Protein AF-A0AAE5WYG1-F1 (afdb_monomer)

Sequence (187 aa):
MASTLTFVLGAILGLLAPYFTHRHTINLKIMEQYLEARKLIAKEIAPLTNLKLPTDEAEQKLQELSNKVSTLYYEHYDLLPAEVLRALMLLDVALAGAVDGPLTVRGGNVVKMNPAEVKEFVDKLTMFENFAVVMALSLQSQNRIVRTTQIIRLHARYVLHAMNNFSSINSIFSLKRALAKKPHRSP

pLDDT: mean 79.04, std 15.46, range [33.06, 95.5]

Foldseek 3Di:
DPPDPVVVVVVVCVVCVVVVVVVVVVLVVLVVVLVVLLVVLCVLLVVLLVDDADPPCNLVVLVVSLVVLVCSLVVCVLNDDPQLSQLSVQLSVLSNLPDLAAWDADPNDIDHDDPVRRLVLLPLLDPDPVSSVVLVVQSVDPDSSSNSSSNNSSSSSSSVVSVVVCPDPVSSVVSVVVSVPDPPPDD

Organism: NCBI:txid1325095

Solvent-accessible surface area (backbone atoms only — not comparable to full-atom values): 10481 Å² total; per-residue (Å²): 143,85,78,53,68,63,55,52,50,50,51,53,50,59,65,44,42,62,56,52,50,54,52,48,53,54,50,51,51,54,48,52,52,41,52,51,52,49,50,53,50,49,66,67,36,56,60,38,51,70,56,80,79,56,87,92,55,37,67,63,54,27,48,55,50,20,54,52,42,48,48,56,43,65,79,38,53,88,70,50,56,71,64,35,50,50,28,43,52,52,29,27,53,45,34,66,64,82,57,94,60,52,70,43,78,56,97,89,38,84,40,73,52,52,76,68,55,46,49,56,52,41,57,74,70,38,97,43,70,72,57,36,51,54,48,55,54,36,57,68,41,89,49,63,67,56,19,43,45,45,40,34,19,51,30,29,41,44,29,55,50,42,48,56,72,55,65,46,73,69,42,47,58,50,46,52,57,51,56,76,63,55,73,87,77,73,133

Secondary structure (DSSP, 8-state):
--SSHHHHHHHHHHHHHHHHHHHHHHHHHHHHHHHHHHHHHHHHHGGGGG----SSSHHHHHHHHHHHHHHHHHHTTTTS-HHHHHHHHHHHHHHTT--SS-EEEETTEEEEPPHHHHHHHHHHH-SSHHHHHHHHHHHT-S-HHHHHHHHHHHHHHHHHHHHHHT-SHHHHHHHHHHHTTS-----

Radius of gyration: 22.26 Å; Cα contacts (8 Å, |Δi|>4): 150; chains: 1; bounding box: 66×33×60 Å

Mean predicted aligned error: 10.6 Å

Nearest PDB structures (foldseek):
  2zhy-assembly1_A  TM=2.341E-01  e=5.763E+00  Burkholderia thailandensis
  6xbo-assembly1_A  TM=1.579E-01  e=4.077E+00  Mus musculus

Structure (mmCIF, N/CA/C/O backbone):
data_AF-A0AAE5WYG1-F1
#
_entry.id   AF-A0AAE5WYG1-F1
#
loop_
_atom_site.group_PDB
_atom_site.id
_atom_site.type_symbol
_atom_site.label_atom_id
_atom_site.label_alt_id
_atom_site.label_comp_id
_atom_site.label_asym_id
_atom_site.label_entity_id
_atom_site.label_seq_id
_at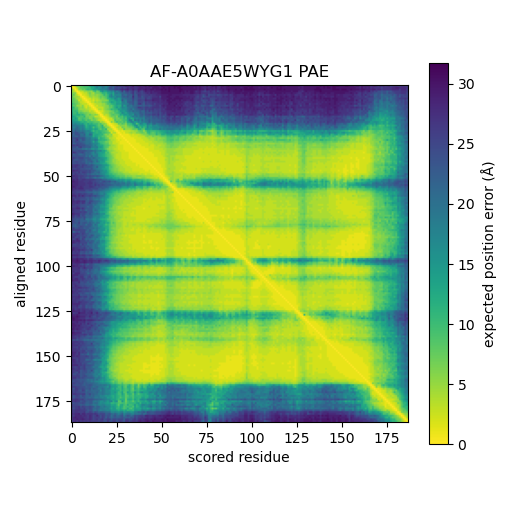om_site.pdbx_PDB_ins_code
_atom_site.Cartn_x
_atom_site.Cartn_y
_atom_site.Cartn_z
_atom_site.occupancy
_atom_site.B_iso_or_equiv
_atom_site.auth_seq_id
_atom_site.auth_comp_id
_atom_site.auth_asym_id
_atom_site.auth_atom_id
_atom_site.pdbx_PDB_model_num
ATOM 1 N N . MET A 1 1 ? 50.952 -16.529 -35.792 1.00 47.69 1 MET A N 1
ATOM 2 C CA . MET A 1 1 ? 49.832 -16.495 -36.759 1.00 47.69 1 MET A CA 1
ATOM 3 C C . MET A 1 1 ? 48.532 -16.217 -36.011 1.00 47.69 1 MET A C 1
ATOM 5 O O . MET A 1 1 ? 47.866 -17.144 -35.582 1.00 47.69 1 MET A O 1
ATOM 9 N N . ALA A 1 2 ? 48.207 -14.943 -35.795 1.00 53.44 2 ALA A N 1
ATOM 10 C CA . ALA A 1 2 ? 46.934 -14.499 -35.224 1.00 53.44 2 ALA A CA 1
ATOM 11 C C . ALA A 1 2 ? 46.432 -13.353 -36.108 1.00 53.44 2 ALA A C 1
ATOM 13 O O . ALA A 1 2 ? 46.772 -12.204 -35.854 1.00 53.44 2 ALA A O 1
ATOM 14 N N . SER A 1 3 ? 45.774 -13.655 -37.231 1.00 57.09 3 SER A N 1
ATOM 15 C CA . SER A 1 3 ? 45.551 -12.615 -38.254 1.00 57.09 3 SER A CA 1
ATOM 16 C C . SER A 1 3 ? 44.193 -12.611 -38.949 1.00 57.09 3 SER A C 1
ATOM 18 O O . SER A 1 3 ? 43.890 -11.640 -39.626 1.00 57.09 3 SER A O 1
ATOM 20 N N . THR A 1 4 ? 43.326 -13.601 -38.751 1.00 54.28 4 THR A N 1
ATOM 21 C CA . THR A 1 4 ? 41.982 -13.588 -39.365 1.00 54.28 4 THR A CA 1
ATOM 22 C C . THR A 1 4 ? 40.877 -13.806 -38.340 1.00 54.28 4 THR A C 1
ATOM 24 O O . THR A 1 4 ? 39.903 -13.060 -38.325 1.00 54.28 4 THR A O 1
ATOM 27 N N . LEU A 1 5 ? 41.062 -14.737 -37.401 1.00 47.59 5 LEU A N 1
ATOM 28 C CA . LEU A 1 5 ? 40.076 -15.024 -36.354 1.00 47.59 5 LEU A CA 1
ATOM 29 C C . LEU A 1 5 ? 39.844 -13.833 -35.404 1.00 47.59 5 LEU A C 1
ATOM 31 O O . LEU A 1 5 ? 38.708 -13.537 -35.049 1.00 47.59 5 LEU A O 1
ATOM 35 N N . THR A 1 6 ? 40.908 -13.115 -35.030 1.00 56.38 6 THR A N 1
ATOM 36 C CA . THR A 1 6 ? 40.853 -11.908 -34.185 1.00 56.38 6 THR A CA 1
ATOM 37 C C . THR A 1 6 ? 40.212 -10.720 -34.899 1.00 56.38 6 THR A C 1
ATOM 39 O O . THR A 1 6 ? 39.478 -9.961 -34.272 1.00 5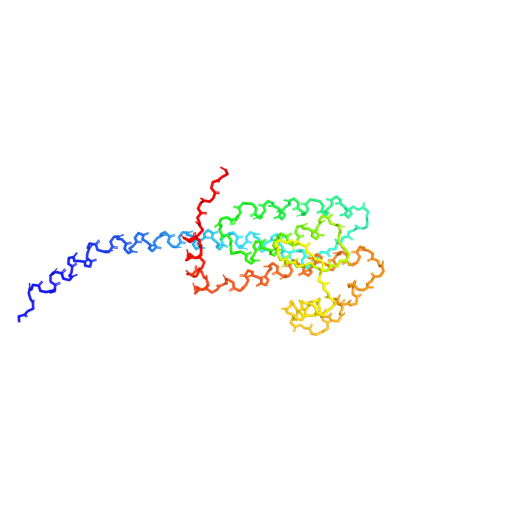6.38 6 THR A O 1
ATOM 42 N N . PHE A 1 7 ? 40.425 -10.586 -36.211 1.00 50.94 7 PHE A N 1
ATOM 43 C CA . PHE A 1 7 ? 39.785 -9.553 -37.031 1.00 50.94 7 PHE A CA 1
ATOM 44 C C . PHE A 1 7 ? 38.284 -9.809 -37.202 1.00 50.94 7 PHE A C 1
ATOM 46 O O . PHE A 1 7 ? 37.484 -8.887 -37.072 1.00 50.94 7 PHE A O 1
ATOM 53 N N . VAL A 1 8 ? 37.890 -11.068 -37.419 1.00 58.69 8 VAL A N 1
ATOM 54 C CA . VAL A 1 8 ? 36.478 -11.467 -37.509 1.00 58.69 8 VAL A CA 1
ATOM 55 C C . VAL A 1 8 ? 35.775 -11.308 -36.157 1.00 58.69 8 VAL A C 1
ATOM 57 O O . VAL A 1 8 ? 34.682 -10.748 -36.111 1.00 58.69 8 VAL A O 1
ATOM 60 N N . LEU A 1 9 ? 36.410 -11.698 -35.042 1.00 53.81 9 LEU A N 1
ATOM 61 C CA . LEU A 1 9 ? 35.864 -11.442 -33.703 1.00 53.81 9 LEU A CA 1
ATOM 62 C C . LEU A 1 9 ? 35.731 -9.940 -33.415 1.00 53.81 9 LEU A C 1
ATOM 64 O O . LEU A 1 9 ? 34.710 -9.518 -32.881 1.00 53.81 9 LEU A O 1
ATOM 68 N N . GLY A 1 10 ? 36.734 -9.137 -33.782 1.00 54.06 10 GLY A N 1
ATOM 69 C CA . GLY A 1 10 ? 36.719 -7.683 -33.609 1.00 54.06 10 GLY A CA 1
ATOM 70 C C . GLY A 1 10 ? 35.630 -6.995 -34.436 1.00 54.06 10 GLY A C 1
ATOM 71 O O . GLY A 1 10 ? 34.965 -6.095 -33.934 1.00 54.06 10 GLY A O 1
ATOM 72 N N . ALA A 1 11 ? 35.382 -7.456 -35.664 1.00 59.00 11 ALA A N 1
ATOM 73 C CA . ALA A 1 11 ? 34.314 -6.943 -36.521 1.00 59.00 11 ALA A CA 1
ATOM 74 C C . ALA A 1 11 ? 32.915 -7.342 -36.019 1.00 59.00 11 ALA A C 1
ATOM 76 O O . ALA A 1 11 ? 32.007 -6.514 -36.012 1.00 59.00 11 ALA A O 1
ATOM 77 N N . ILE A 1 12 ? 32.743 -8.577 -35.533 1.00 58.78 12 ILE A N 1
ATOM 78 C CA . ILE A 1 12 ? 31.487 -9.031 -34.914 1.00 58.78 12 ILE A CA 1
ATOM 79 C C . ILE A 1 12 ? 31.230 -8.274 -33.601 1.00 58.78 12 ILE A C 1
ATOM 81 O O . ILE A 1 12 ? 30.114 -7.816 -33.364 1.00 58.78 12 ILE A O 1
ATOM 85 N N . LEU A 1 13 ? 32.258 -8.070 -32.770 1.00 56.28 13 LEU A N 1
ATOM 86 C CA . LEU A 1 13 ? 32.169 -7.245 -31.561 1.00 56.28 13 LEU A CA 1
ATOM 87 C C . LEU A 1 13 ? 31.878 -5.776 -31.894 1.00 56.28 13 LEU A C 1
ATOM 89 O O . LEU A 1 13 ? 31.062 -5.163 -31.215 1.00 56.28 13 LEU A O 1
ATOM 93 N N . GLY A 1 14 ? 32.474 -5.228 -32.955 1.00 53.75 14 GLY A N 1
ATOM 94 C CA . GLY A 1 14 ? 32.220 -3.869 -33.441 1.00 53.75 14 GLY A CA 1
ATOM 95 C C . GLY A 1 14 ? 30.809 -3.670 -34.003 1.00 53.75 14 GLY A C 1
ATOM 96 O O . GLY A 1 14 ? 30.218 -2.616 -33.792 1.00 53.75 14 GLY A O 1
ATOM 97 N N . LEU A 1 15 ? 30.232 -4.692 -34.645 1.00 58.03 15 LEU A N 1
ATOM 98 C CA . LEU A 1 15 ? 28.839 -4.700 -35.115 1.00 58.03 15 LEU A CA 1
ATOM 99 C C . LEU A 1 15 ? 27.831 -4.861 -33.969 1.00 58.03 15 LEU A C 1
ATOM 101 O O . LEU A 1 15 ? 26.748 -4.278 -34.001 1.00 58.03 15 LEU A O 1
ATOM 105 N N . LEU A 1 16 ? 28.183 -5.628 -32.936 1.00 54.00 16 LEU A N 1
ATOM 106 C CA . LEU A 1 16 ? 27.350 -5.806 -31.747 1.00 54.00 16 LEU A CA 1
ATOM 107 C C . LEU A 1 16 ? 27.482 -4.641 -30.754 1.00 54.00 16 LEU A C 1
ATOM 109 O O . LEU A 1 16 ? 26.538 -4.387 -30.008 1.00 54.00 16 LEU A O 1
ATOM 113 N N . ALA A 1 17 ? 28.597 -3.907 -30.752 1.00 54.25 17 ALA A N 1
ATOM 114 C CA . ALA A 1 17 ? 28.848 -2.768 -29.870 1.00 54.25 17 ALA A CA 1
ATOM 115 C C . ALA A 1 17 ? 27.725 -1.712 -29.882 1.00 54.25 17 ALA A C 1
ATOM 117 O O . ALA A 1 17 ? 27.233 -1.411 -28.795 1.00 54.25 17 ALA A O 1
ATOM 118 N N . PRO A 1 18 ? 27.240 -1.201 -31.036 1.00 59.19 18 PRO A N 1
ATOM 119 C CA . PRO A 1 18 ? 26.117 -0.264 -31.066 1.00 59.19 18 PRO A CA 1
ATOM 120 C C . PRO A 1 18 ? 24.819 -0.884 -30.536 1.00 59.19 18 PRO A C 1
ATOM 122 O O . PRO A 1 18 ? 24.023 -0.202 -29.902 1.00 59.19 18 PRO A O 1
ATOM 125 N N . TYR A 1 19 ? 24.599 -2.187 -30.719 1.00 55.16 19 TYR A N 1
ATOM 126 C CA . TYR A 1 19 ? 23.420 -2.864 -30.178 1.00 55.16 19 TYR A CA 1
ATOM 127 C C . TYR A 1 19 ? 23.494 -3.036 -28.652 1.00 55.16 19 TYR A C 1
ATOM 129 O O . TYR A 1 19 ? 22.499 -2.848 -27.946 1.00 55.16 19 TYR A O 1
ATOM 137 N N . PHE A 1 20 ? 24.680 -3.356 -28.128 1.00 57.03 20 PHE A N 1
ATOM 138 C CA . PHE A 1 20 ? 24.942 -3.452 -26.694 1.00 57.03 20 PHE A CA 1
ATOM 139 C C . PHE A 1 20 ? 24.869 -2.087 -26.007 1.00 57.03 20 PHE A C 1
ATOM 141 O O . PHE A 1 20 ? 24.217 -1.985 -24.967 1.00 57.03 20 PHE A O 1
ATOM 148 N N . THR A 1 21 ? 25.456 -1.037 -26.590 1.00 59.12 21 THR A N 1
ATOM 149 C CA . THR A 1 21 ? 25.371 0.327 -26.048 1.00 59.12 21 THR A CA 1
ATOM 150 C C . THR A 1 21 ? 23.939 0.843 -26.095 1.00 59.12 21 THR A C 1
ATOM 152 O O . THR A 1 21 ? 23.433 1.296 -25.072 1.00 59.12 21 THR A O 1
ATOM 155 N N . HIS A 1 22 ? 23.220 0.662 -27.206 1.00 59.66 22 HIS A N 1
ATOM 156 C CA . HIS A 1 22 ? 21.839 1.130 -27.337 1.00 59.66 22 HIS A CA 1
ATOM 157 C C . HIS A 1 22 ? 20.873 0.403 -26.385 1.00 59.66 22 HIS A C 1
ATOM 159 O O . HIS A 1 22 ? 20.002 1.038 -25.783 1.00 59.66 22 HIS A O 1
ATOM 165 N N . ARG A 1 23 ? 21.053 -0.912 -26.171 1.00 56.62 23 ARG A N 1
ATOM 166 C CA . ARG A 1 23 ? 20.319 -1.668 -25.140 1.00 56.62 23 ARG A CA 1
ATOM 167 C C . ARG A 1 23 ? 20.675 -1.210 -23.727 1.00 56.62 23 ARG A C 1
ATOM 169 O O . ARG A 1 23 ? 19.777 -1.149 -22.890 1.00 56.62 23 ARG A O 1
ATOM 176 N N . HIS A 1 24 ? 21.939 -0.893 -23.445 1.00 59.81 24 HIS A N 1
ATOM 177 C CA . HIS A 1 24 ? 22.349 -0.369 -22.141 1.00 59.81 24 HIS A CA 1
ATOM 178 C C . HIS A 1 24 ? 21.727 0.998 -21.849 1.00 59.81 24 HIS A C 1
ATOM 180 O O . HIS A 1 24 ? 21.188 1.186 -20.761 1.00 59.81 24 HIS A O 1
ATOM 186 N N . THR A 1 25 ? 21.713 1.912 -22.819 1.00 66.12 25 THR A N 1
ATOM 187 C CA . THR A 1 25 ? 21.107 3.242 -22.666 1.00 66.12 25 THR A CA 1
ATOM 188 C C . THR A 1 25 ? 19.598 3.164 -22.430 1.00 66.12 25 THR A C 1
ATOM 190 O O . THR A 1 25 ? 19.079 3.868 -21.570 1.00 66.12 25 THR A O 1
ATOM 193 N N . ILE A 1 26 ? 18.882 2.280 -23.138 1.00 67.94 26 ILE A N 1
ATOM 194 C CA . ILE A 1 26 ? 17.442 2.061 -22.903 1.00 67.94 26 ILE A CA 1
ATOM 195 C C . ILE A 1 26 ? 17.200 1.501 -21.495 1.00 67.94 26 ILE A C 1
ATOM 197 O O . ILE A 1 26 ? 16.280 1.941 -20.810 1.00 67.94 26 ILE A O 1
ATOM 201 N N . ASN A 1 27 ? 18.038 0.565 -21.036 1.00 64.19 27 ASN A N 1
ATOM 202 C CA . ASN A 1 27 ? 17.911 0.009 -19.687 1.00 64.19 27 ASN A CA 1
ATOM 203 C C . ASN A 1 27 ? 18.113 1.083 -18.616 1.00 64.19 27 ASN A C 1
ATOM 205 O O . ASN A 1 27 ? 17.324 1.140 -17.682 1.00 64.19 27 ASN A O 1
ATOM 209 N N . LEU A 1 28 ? 19.130 1.936 -18.767 1.00 70.44 28 LEU A N 1
ATOM 210 C CA . LEU A 1 28 ? 19.390 3.034 -17.835 1.00 70.44 28 LEU A CA 1
ATOM 211 C C . LEU A 1 28 ? 18.208 4.007 -17.774 1.00 70.44 28 LEU A C 1
ATOM 213 O O . LEU A 1 28 ? 17.767 4.338 -16.682 1.00 70.44 28 LEU A O 1
ATOM 217 N N . LYS A 1 29 ? 17.605 4.359 -18.916 1.00 76.56 29 LYS A N 1
ATOM 218 C CA . LYS A 1 29 ? 16.419 5.232 -18.943 1.00 76.56 29 LYS A CA 1
ATOM 219 C C . LYS A 1 29 ? 15.203 4.625 -18.239 1.00 76.56 29 LYS A C 1
ATOM 221 O O . LYS A 1 29 ? 14.537 5.315 -17.477 1.00 76.56 29 LYS A O 1
ATOM 226 N N . ILE A 1 30 ? 14.917 3.337 -18.454 1.00 74.69 30 ILE A N 1
ATOM 227 C CA . ILE A 1 30 ? 13.814 2.644 -17.755 1.00 74.69 30 ILE A CA 1
ATOM 228 C C . ILE A 1 30 ? 14.092 2.587 -16.246 1.00 74.69 30 ILE A C 1
ATOM 230 O O . ILE A 1 30 ? 13.181 2.748 -15.436 1.00 74.69 30 ILE A O 1
ATOM 234 N N . MET A 1 31 ? 15.354 2.380 -15.859 1.00 73.69 31 MET A N 1
ATOM 235 C CA . MET A 1 31 ? 15.775 2.399 -14.459 1.00 73.69 31 MET A CA 1
ATOM 236 C C . MET A 1 31 ? 15.589 3.769 -13.817 1.00 73.69 31 MET A C 1
ATOM 238 O O . MET A 1 31 ? 15.032 3.848 -12.728 1.00 73.69 31 MET A O 1
ATOM 242 N N . GLU A 1 32 ? 16.02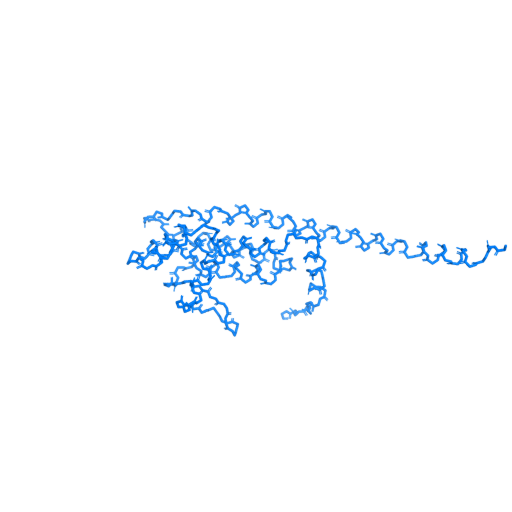5 4.832 -14.489 1.00 80.44 32 GLU A N 1
ATOM 243 C CA . GLU A 1 32 ? 15.843 6.213 -14.043 1.00 80.44 32 GLU A CA 1
ATOM 244 C C . GLU A 1 32 ? 14.357 6.537 -13.873 1.00 80.44 32 GLU A C 1
ATOM 246 O O . GLU A 1 32 ? 13.951 6.980 -12.803 1.00 80.44 32 GLU A O 1
ATOM 251 N N . GLN A 1 33 ? 13.524 6.214 -14.868 1.00 83.25 33 GLN A N 1
ATOM 252 C CA . GLN A 1 33 ? 12.073 6.417 -14.799 1.00 83.25 33 GLN A CA 1
ATOM 253 C C . GLN A 1 33 ? 11.431 5.663 -13.629 1.00 83.25 33 GLN A C 1
ATOM 255 O O . GLN A 1 33 ? 10.595 6.217 -12.918 1.00 83.25 33 GLN A O 1
ATOM 260 N N . TYR A 1 34 ? 11.840 4.414 -13.391 1.00 82.25 34 TYR A N 1
ATOM 261 C CA . TYR A 1 34 ? 11.355 3.640 -12.252 1.00 82.25 34 TYR A CA 1
ATOM 262 C C . TYR A 1 34 ? 11.799 4.235 -10.908 1.00 82.25 34 TYR A C 1
ATOM 264 O O . TYR A 1 34 ? 11.007 4.286 -9.968 1.00 82.25 34 TYR A O 1
ATOM 272 N N . LEU A 1 35 ? 13.050 4.690 -10.792 1.00 84.12 35 LEU A N 1
ATOM 273 C CA . LEU A 1 35 ? 13.556 5.305 -9.564 1.00 84.12 35 LEU A CA 1
ATOM 274 C C . LEU A 1 35 ? 12.868 6.643 -9.270 1.00 84.12 35 LEU A C 1
ATOM 276 O O . LEU A 1 35 ? 12.544 6.904 -8.111 1.00 84.12 35 LEU A O 1
ATOM 280 N N . GLU A 1 36 ? 12.585 7.445 -10.296 1.00 88.12 36 GLU A N 1
ATOM 281 C CA . GLU A 1 36 ? 11.800 8.676 -10.158 1.00 88.12 36 GLU A CA 1
ATOM 282 C C . GLU A 1 36 ? 10.357 8.377 -9.735 1.00 88.12 36 GLU A C 1
ATOM 284 O O . GLU A 1 36 ? 9.885 8.936 -8.742 1.00 88.12 36 GLU A O 1
ATOM 289 N N . ALA A 1 37 ? 9.686 7.417 -10.383 1.00 87.62 37 ALA A N 1
ATOM 290 C CA . ALA A 1 37 ? 8.352 6.971 -9.972 1.00 87.62 37 ALA A CA 1
ATOM 291 C C . ALA A 1 37 ? 8.348 6.472 -8.516 1.00 87.62 37 ALA A C 1
ATOM 293 O O . ALA A 1 37 ? 7.504 6.863 -7.710 1.00 87.62 37 ALA A O 1
ATOM 294 N N . ARG A 1 38 ? 9.345 5.668 -8.124 1.00 88.75 38 ARG A N 1
ATOM 295 C CA . ARG A 1 38 ? 9.507 5.191 -6.742 1.00 88.75 38 ARG A CA 1
ATOM 296 C C . ARG A 1 38 ? 9.677 6.346 -5.759 1.00 88.75 38 ARG A C 1
ATOM 298 O O . ARG A 1 38 ? 9.099 6.303 -4.676 1.00 88.75 38 ARG A O 1
ATOM 305 N N . LYS A 1 39 ? 10.475 7.358 -6.101 1.00 90.75 39 LYS A N 1
ATOM 306 C CA . LYS A 1 39 ? 10.705 8.537 -5.258 1.00 90.75 39 LYS A CA 1
ATOM 307 C C . LYS A 1 39 ? 9.418 9.334 -5.062 1.00 90.75 39 LYS A C 1
ATOM 309 O O . LYS A 1 39 ? 9.124 9.718 -3.930 1.00 90.75 39 LYS A O 1
ATOM 314 N N . LEU A 1 40 ? 8.645 9.538 -6.128 1.00 92.00 40 LEU A N 1
ATOM 315 C CA . LEU A 1 40 ? 7.341 10.200 -6.070 1.00 92.00 40 LEU A CA 1
ATOM 316 C C . LEU A 1 40 ? 6.366 9.417 -5.189 1.00 92.00 40 LEU A C 1
ATOM 318 O O . LEU A 1 40 ? 5.842 9.962 -4.222 1.00 92.00 40 LEU A O 1
ATOM 322 N N . ILE A 1 41 ? 6.208 8.116 -5.429 1.00 92.56 41 ILE A N 1
ATOM 323 C CA . ILE A 1 41 ? 5.324 7.268 -4.620 1.00 92.56 41 ILE A CA 1
ATOM 324 C C . ILE A 1 41 ? 5.770 7.266 -3.156 1.00 92.56 41 ILE A C 1
ATOM 326 O O . ILE A 1 41 ? 4.954 7.456 -2.263 1.00 92.56 41 ILE A O 1
ATOM 330 N N . ALA A 1 42 ? 7.064 7.113 -2.870 1.00 92.50 42 ALA A N 1
ATOM 331 C CA . ALA A 1 42 ? 7.563 7.152 -1.498 1.00 92.50 42 ALA A CA 1
ATOM 332 C C . ALA A 1 42 ? 7.270 8.497 -0.816 1.00 92.50 42 ALA A C 1
ATOM 334 O O . ALA A 1 42 ? 6.847 8.505 0.340 1.00 92.50 42 ALA A O 1
ATOM 335 N N . LYS A 1 43 ? 7.443 9.619 -1.528 1.00 93.94 43 LYS A N 1
ATOM 336 C CA . LYS A 1 43 ? 7.135 10.964 -1.026 1.00 93.94 43 LYS A CA 1
ATOM 337 C C . LYS A 1 43 ? 5.661 11.102 -0.645 1.00 93.94 43 LYS A C 1
ATOM 339 O O . LYS A 1 43 ? 5.366 11.665 0.406 1.00 93.94 43 LYS A O 1
ATOM 344 N N . GLU A 1 44 ? 4.758 10.575 -1.465 1.00 93.75 44 GLU A N 1
ATOM 345 C CA . GLU A 1 44 ? 3.318 10.718 -1.240 1.00 93.75 44 GLU A CA 1
ATOM 346 C C . GLU A 1 44 ? 2.742 9.696 -0.250 1.00 93.75 44 GLU A C 1
ATOM 348 O O . GLU A 1 44 ? 1.822 10.011 0.504 1.00 93.75 44 GLU A O 1
ATOM 353 N N . ILE A 1 45 ? 3.302 8.486 -0.193 1.00 94.69 45 ILE A N 1
ATOM 354 C CA . ILE A 1 45 ? 2.796 7.399 0.655 1.00 94.69 45 ILE A CA 1
ATOM 355 C C . ILE A 1 45 ? 3.421 7.403 2.055 1.00 94.69 45 ILE A C 1
ATOM 357 O O . ILE A 1 45 ? 2.744 7.058 3.025 1.00 94.69 45 ILE A O 1
ATOM 361 N N . ALA A 1 46 ? 4.685 7.813 2.219 1.00 92.50 46 ALA A N 1
ATOM 362 C CA . ALA A 1 46 ? 5.340 7.812 3.531 1.00 92.50 46 ALA A CA 1
ATOM 363 C C . ALA A 1 46 ? 4.573 8.591 4.620 1.00 92.50 46 ALA A C 1
ATOM 365 O O . ALA A 1 46 ? 4.440 8.054 5.726 1.00 92.50 46 ALA A O 1
ATOM 366 N N . PRO A 1 47 ? 3.987 9.776 4.352 1.00 92.56 47 PRO A N 1
ATOM 367 C CA . PRO A 1 47 ? 3.172 10.487 5.337 1.00 92.56 47 PRO A CA 1
ATOM 368 C C . PRO A 1 47 ? 1.960 9.682 5.831 1.00 92.56 47 PRO A C 1
ATOM 370 O O . PRO A 1 47 ? 1.575 9.796 6.997 1.00 92.56 47 PRO A O 1
ATOM 373 N N . LEU A 1 48 ? 1.390 8.815 4.985 1.00 91.94 48 LEU A N 1
ATOM 374 C CA . LEU A 1 48 ? 0.221 8.000 5.328 1.00 91.94 48 LEU A CA 1
ATOM 375 C C . LEU A 1 48 ? 0.524 6.941 6.394 1.00 91.94 48 LEU A C 1
ATOM 377 O O . LEU A 1 48 ? -0.371 6.549 7.141 1.00 91.94 48 LEU A O 1
ATOM 381 N N . THR A 1 49 ? 1.787 6.535 6.550 1.00 89.81 49 THR A N 1
ATOM 382 C CA . THR A 1 49 ? 2.209 5.599 7.613 1.00 89.81 49 THR A CA 1
ATOM 383 C C . THR A 1 49 ? 2.022 6.161 9.026 1.00 89.81 49 THR A C 1
ATOM 385 O O . THR A 1 49 ? 1.891 5.395 9.985 1.00 89.81 49 THR A O 1
ATOM 388 N N . ASN A 1 50 ? 1.940 7.491 9.139 1.00 86.88 50 ASN A N 1
ATOM 389 C CA . ASN A 1 50 ? 1.715 8.237 10.374 1.00 86.88 50 ASN A CA 1
ATOM 390 C C . ASN A 1 50 ? 0.450 9.109 10.303 1.00 86.88 50 ASN A C 1
ATOM 392 O O . ASN A 1 50 ? 0.311 10.059 11.075 1.00 86.88 50 ASN A O 1
ATOM 396 N N . LEU A 1 51 ? -0.484 8.784 9.396 1.00 86.62 51 LEU A N 1
ATOM 397 C CA . LEU A 1 51 ? -1.701 9.563 9.155 1.00 86.62 51 LEU A CA 1
ATOM 398 C C . LEU A 1 51 ? -2.456 9.841 10.456 1.00 86.62 51 LEU A C 1
ATOM 400 O O . LEU A 1 51 ? -2.686 8.926 11.245 1.00 86.62 51 LEU A O 1
ATOM 404 N N . LYS A 1 52 ? -2.875 11.088 10.663 1.00 84.56 52 LYS A N 1
ATOM 405 C CA . LYS A 1 52 ? -3.831 11.479 11.704 1.00 84.56 52 LYS A CA 1
ATOM 406 C C . LYS A 1 52 ? -5.082 12.011 11.007 1.00 84.56 52 LYS A C 1
ATOM 408 O O . LYS A 1 52 ? -4.992 12.987 10.253 1.00 84.56 52 LYS A O 1
ATOM 413 N N . LEU A 1 53 ? -6.210 11.335 11.212 1.00 79.25 53 LEU A N 1
ATOM 414 C CA . LEU A 1 53 ? -7.504 11.764 10.691 1.00 79.25 53 LEU A CA 1
ATOM 415 C C . LEU A 1 53 ? -8.184 12.667 11.731 1.00 79.25 53 LEU A C 1
ATOM 417 O O . LEU A 1 53 ? -8.459 12.185 12.832 1.00 79.25 53 LEU A O 1
ATOM 421 N N . PRO A 1 54 ? -8.407 13.958 11.427 1.00 71.62 54 PRO A N 1
ATOM 422 C CA . PRO A 1 54 ? -9.270 14.802 12.246 1.00 71.62 54 PRO A CA 1
ATOM 423 C C . PRO A 1 54 ? -10.720 14.323 12.109 1.00 71.62 54 PRO A C 1
ATOM 425 O O . PRO A 1 54 ? -11.115 13.893 11.030 1.00 71.62 54 PRO A O 1
ATOM 428 N N . THR A 1 55 ? -11.500 14.377 13.187 1.00 67.38 55 THR A N 1
ATOM 429 C CA . THR A 1 55 ? -12.891 13.887 13.228 1.00 67.38 55 THR A CA 1
ATOM 430 C C . THR A 1 55 ? -13.820 14.629 12.271 1.00 67.38 55 THR A C 1
ATOM 432 O O . THR A 1 55 ? -14.673 13.994 11.661 1.00 67.38 55 THR A O 1
ATOM 435 N N . ASP A 1 56 ? -13.622 15.936 12.105 1.00 68.88 56 ASP A N 1
ATOM 436 C CA . ASP A 1 56 ? -14.629 16.815 11.496 1.00 68.88 56 ASP A CA 1
ATOM 437 C C . ASP A 1 56 ? -14.516 16.892 9.959 1.00 68.88 56 ASP A C 1
ATOM 439 O O . ASP A 1 56 ? -15.476 17.235 9.280 1.00 68.88 56 ASP A O 1
ATOM 443 N N . GLU A 1 57 ? -13.365 16.497 9.399 1.00 75.62 57 GLU A N 1
ATOM 444 C CA . GLU A 1 57 ? -13.061 16.545 7.953 1.00 75.62 57 GLU A CA 1
ATOM 445 C C . GLU A 1 57 ? -12.468 15.220 7.433 1.00 75.62 57 GLU A C 1
ATOM 447 O O . GLU A 1 57 ? -11.804 15.167 6.392 1.00 75.62 57 GLU A O 1
ATOM 452 N N . ALA A 1 58 ? -12.659 14.125 8.176 1.00 77.88 58 ALA A N 1
ATOM 453 C CA . ALA A 1 58 ? -12.043 12.837 7.862 1.00 77.88 58 ALA A CA 1
ATOM 454 C C . ALA A 1 58 ? -12.390 12.359 6.446 1.00 77.88 58 ALA A C 1
ATOM 456 O O . ALA A 1 58 ? -11.507 11.918 5.718 1.00 77.88 58 ALA A O 1
ATOM 457 N N . GLU A 1 59 ? -13.660 12.449 6.054 1.00 80.94 59 GLU A N 1
ATOM 458 C CA . GLU A 1 59 ? -14.160 11.870 4.804 1.00 80.94 59 GLU A CA 1
ATOM 459 C C . GLU A 1 59 ? -13.647 12.612 3.568 1.00 80.94 59 GLU A C 1
ATOM 461 O O . GLU A 1 59 ? -13.136 11.977 2.646 1.00 80.94 59 GLU A O 1
ATOM 466 N N . GLN A 1 60 ? -13.686 13.948 3.573 1.00 85.75 60 GLN A N 1
ATOM 467 C CA . GLN A 1 60 ? -13.146 14.747 2.471 1.00 85.75 60 GLN A CA 1
ATOM 468 C C . GLN A 1 60 ? -11.645 14.491 2.296 1.00 85.75 60 GLN A C 1
ATOM 470 O O . GLN A 1 60 ? -11.179 14.203 1.193 1.00 85.75 60 GLN A O 1
ATOM 475 N N . LYS A 1 61 ? -10.891 14.505 3.400 1.00 86.81 61 LYS A N 1
ATOM 476 C CA . LYS A 1 61 ? -9.453 14.230 3.381 1.00 86.81 61 LYS A CA 1
ATOM 477 C C . LYS A 1 61 ? -9.145 12.823 2.869 1.00 86.81 61 LYS A C 1
ATOM 479 O O . LYS A 1 61 ? -8.174 12.626 2.143 1.00 86.81 61 LYS A O 1
ATOM 484 N N . LEU A 1 62 ? -9.948 11.832 3.247 1.00 87.94 62 LEU A N 1
ATOM 485 C CA . LEU A 1 62 ? -9.805 10.461 2.765 1.00 87.94 62 LEU A CA 1
ATOM 486 C C . LEU A 1 62 ? -10.053 10.354 1.259 1.00 87.94 62 LEU A C 1
ATOM 488 O O . LEU A 1 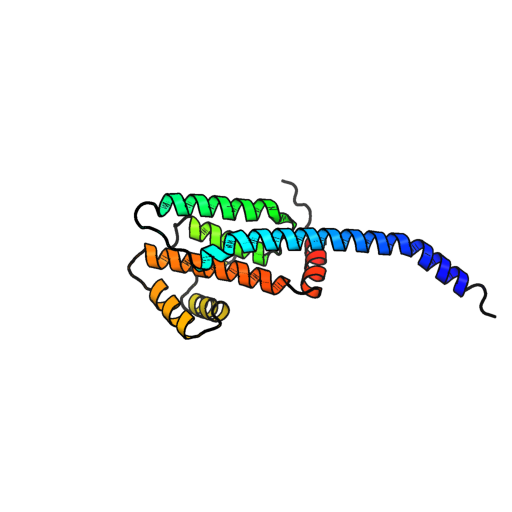62 ? -9.273 9.693 0.573 1.00 87.94 62 LEU A O 1
ATOM 492 N N . GLN A 1 63 ? -11.064 11.051 0.739 1.00 89.44 63 GLN A N 1
ATOM 493 C CA . GLN A 1 63 ? -11.347 11.083 -0.694 1.00 89.44 63 GLN A CA 1
ATOM 494 C C . GLN A 1 63 ? -10.211 11.739 -1.488 1.00 89.44 63 GLN A C 1
ATOM 496 O O . GLN A 1 63 ? -9.786 11.211 -2.514 1.00 89.44 63 GLN A O 1
ATOM 501 N N . GLU A 1 64 ? -9.676 12.861 -1.006 1.00 90.88 64 GLU A N 1
ATOM 502 C CA . GLU A 1 64 ? -8.529 13.531 -1.630 1.00 90.88 64 GLU A CA 1
ATOM 503 C C . GLU A 1 64 ? -7.297 12.618 -1.676 1.00 90.88 64 GLU A C 1
ATOM 505 O O . GLU A 1 64 ? -6.614 12.521 -2.699 1.00 90.88 64 GLU A O 1
ATOM 510 N N . LEU A 1 65 ? -7.030 11.903 -0.580 1.00 91.62 65 LEU A N 1
ATOM 511 C CA . LEU A 1 65 ? -5.935 10.941 -0.508 1.00 91.62 65 LEU A CA 1
ATOM 512 C C . LEU A 1 65 ? -6.164 9.736 -1.430 1.00 91.62 65 LEU A C 1
ATOM 514 O O . LEU A 1 65 ? -5.217 9.313 -2.088 1.00 91.62 65 LEU A O 1
ATOM 518 N N . SER A 1 66 ? -7.389 9.207 -1.508 1.00 92.25 66 SER A N 1
ATOM 519 C CA . SER A 1 66 ? -7.753 8.124 -2.436 1.00 92.25 66 SER A CA 1
ATOM 520 C C . SER A 1 66 ? -7.510 8.549 -3.883 1.00 92.25 66 SER A C 1
ATOM 522 O O . SER A 1 66 ? -6.737 7.903 -4.588 1.00 92.25 66 SER A O 1
ATOM 524 N N . ASN A 1 67 ? -8.029 9.711 -4.293 1.00 92.62 67 ASN A N 1
ATOM 525 C CA . ASN A 1 67 ? -7.804 10.255 -5.634 1.00 92.62 67 ASN A CA 1
ATOM 526 C C . ASN A 1 67 ? -6.308 10.357 -5.955 1.00 92.62 67 ASN A C 1
ATOM 528 O O . ASN A 1 67 ? -5.869 9.982 -7.039 1.00 92.62 67 ASN A O 1
ATOM 532 N N . LYS A 1 68 ? -5.502 10.810 -4.992 1.00 93.38 68 LYS A N 1
ATOM 533 C CA . LYS A 1 68 ? -4.052 10.923 -5.153 1.00 93.38 68 LYS A CA 1
ATOM 534 C C . LYS A 1 68 ? -3.360 9.569 -5.326 1.00 93.38 68 LYS A C 1
ATOM 536 O O . LYS A 1 68 ? -2.490 9.439 -6.184 1.00 93.38 68 LYS A O 1
ATOM 541 N N . VAL A 1 69 ? -3.733 8.562 -4.534 1.00 93.75 69 VAL A N 1
ATOM 542 C CA . VAL A 1 69 ? -3.192 7.196 -4.657 1.00 93.75 69 VAL A CA 1
ATOM 543 C C . VAL A 1 69 ? -3.611 6.558 -5.982 1.00 93.75 69 VAL A C 1
ATOM 545 O O . VAL A 1 69 ? -2.783 5.925 -6.638 1.00 93.75 69 VAL A O 1
ATOM 548 N N . SER A 1 70 ? -4.854 6.776 -6.407 1.00 92.88 70 SER A N 1
ATOM 549 C CA . SER A 1 70 ? -5.371 6.333 -7.701 1.00 92.88 70 SER A CA 1
ATOM 550 C C . SER A 1 70 ? -4.588 6.950 -8.867 1.00 92.88 70 SER A C 1
ATOM 552 O O . SER A 1 70 ? -4.129 6.229 -9.754 1.00 92.88 70 SER A O 1
ATOM 554 N N . THR A 1 71 ? -4.301 8.256 -8.822 1.00 93.88 71 THR A N 1
ATOM 555 C CA . THR A 1 71 ? -3.439 8.915 -9.818 1.00 93.88 71 THR A CA 1
ATOM 556 C C . THR A 1 71 ? -2.055 8.271 -9.886 1.00 93.88 71 THR A C 1
ATOM 558 O O . THR A 1 71 ? -1.616 7.911 -10.974 1.00 93.88 71 THR A O 1
ATOM 561 N N . LEU A 1 72 ? -1.395 8.035 -8.743 1.00 92.31 72 LEU A N 1
ATOM 562 C CA . LEU A 1 72 ? -0.082 7.370 -8.708 1.00 92.31 72 LEU A CA 1
ATOM 563 C C . LEU A 1 72 ? -0.117 5.961 -9.316 1.00 92.31 72 LEU A C 1
ATOM 565 O O . LEU A 1 72 ? 0.846 5.537 -9.956 1.00 92.31 72 LEU A O 1
ATOM 569 N N . TYR A 1 73 ? -1.213 5.226 -9.105 1.00 91.94 73 TYR A N 1
ATOM 570 C CA . TYR A 1 73 ? -1.409 3.904 -9.692 1.00 91.94 73 TYR A CA 1
ATOM 571 C C . TYR A 1 73 ? -1.468 3.977 -11.220 1.00 91.94 73 TYR A C 1
ATOM 573 O O . TYR A 1 73 ? -0.739 3.243 -11.886 1.00 91.94 73 TYR A O 1
ATOM 581 N N . TYR A 1 74 ? -2.315 4.849 -11.773 1.00 90.88 74 TYR A N 1
ATOM 582 C CA . TYR A 1 74 ? -2.523 4.932 -13.220 1.00 90.88 74 TYR A CA 1
ATOM 583 C C . TYR A 1 74 ? -1.345 5.583 -13.949 1.00 90.88 74 TYR A C 1
ATOM 585 O O . TYR A 1 74 ? -0.939 5.090 -14.998 1.00 90.88 74 TYR A O 1
ATOM 593 N N . GLU A 1 75 ? -0.744 6.629 -13.378 1.00 91.38 75 GLU A N 1
ATOM 594 C CA . GLU A 1 75 ? 0.394 7.343 -13.973 1.00 91.38 75 GLU A CA 1
ATOM 595 C C . GLU A 1 75 ? 1.628 6.443 -14.132 1.00 91.38 75 GLU A C 1
ATOM 597 O O . GLU A 1 75 ? 2.409 6.589 -15.073 1.00 91.38 75 GLU A O 1
ATOM 602 N N . HIS A 1 76 ? 1.806 5.479 -13.227 1.00 89.06 76 HIS A N 1
ATOM 603 C CA . HIS A 1 76 ? 2.970 4.595 -13.215 1.00 89.06 76 HIS A CA 1
ATOM 604 C C . HIS A 1 76 ? 2.615 3.118 -13.455 1.00 89.06 76 HIS A C 1
ATOM 606 O O . HIS A 1 76 ? 3.447 2.237 -13.221 1.00 89.06 76 HIS A O 1
ATOM 612 N N . TYR A 1 77 ? 1.410 2.831 -13.962 1.00 86.19 77 TYR A N 1
ATOM 613 C CA . TYR A 1 77 ? 0.890 1.471 -14.158 1.00 86.19 77 TYR A CA 1
ATOM 614 C C . TYR A 1 77 ? 1.827 0.571 -14.977 1.00 86.19 77 TYR A C 1
ATOM 616 O O . TYR A 1 77 ? 2.078 -0.591 -14.636 1.00 86.19 77 TYR A O 1
ATOM 624 N N . ASP A 1 78 ? 2.380 1.120 -16.055 1.00 81.62 78 ASP A N 1
ATOM 625 C CA . ASP A 1 78 ? 3.252 0.375 -16.962 1.00 81.62 78 ASP A CA 1
ATOM 626 C C . ASP A 1 78 ? 4.667 0.185 -16.417 1.00 81.62 78 ASP A C 1
ATOM 628 O O . ASP A 1 78 ? 5.377 -0.714 -16.862 1.00 81.62 78 ASP A O 1
ATOM 632 N N . LEU A 1 79 ? 5.077 0.989 -15.436 1.00 83.06 79 LEU A N 1
ATOM 633 C CA . LEU A 1 79 ? 6.438 0.993 -14.897 1.00 83.06 79 LEU A CA 1
ATOM 634 C C . LEU A 1 79 ? 6.562 0.201 -13.597 1.00 83.06 79 LEU A C 1
ATOM 636 O O . LEU A 1 79 ? 7.641 -0.299 -13.281 1.00 83.06 79 LEU A O 1
ATOM 640 N N . LEU A 1 80 ? 5.485 0.084 -12.824 1.00 85.31 80 LEU A N 1
ATOM 641 C CA . LEU A 1 80 ? 5.546 -0.507 -11.495 1.00 85.31 80 LEU A CA 1
ATOM 642 C C . LEU A 1 80 ? 5.473 -2.042 -11.503 1.00 85.31 80 LEU A C 1
ATOM 644 O O . LEU A 1 80 ? 4.731 -2.648 -12.285 1.00 85.31 80 LEU A O 1
ATOM 648 N N . PRO A 1 81 ? 6.188 -2.707 -10.573 1.00 86.12 81 PRO A N 1
ATOM 649 C CA . PRO A 1 81 ? 5.994 -4.125 -10.327 1.00 86.12 81 PRO A CA 1
ATOM 65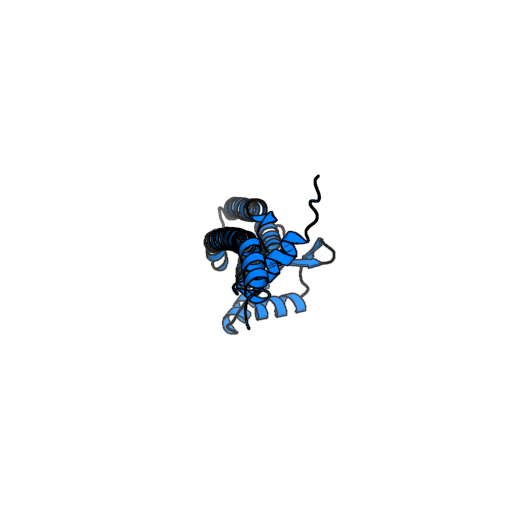0 C C . PRO A 1 81 ? 4.548 -4.413 -9.910 1.00 86.12 81 PRO A C 1
ATOM 652 O O . PRO A 1 81 ? 3.937 -3.656 -9.155 1.00 86.12 81 PRO A O 1
ATOM 655 N N . ALA A 1 82 ? 4.027 -5.567 -10.330 1.00 87.69 82 ALA A N 1
ATOM 656 C CA . ALA A 1 82 ? 2.654 -5.976 -10.036 1.00 87.69 82 ALA A CA 1
ATOM 657 C C . ALA A 1 82 ? 2.329 -6.002 -8.530 1.00 87.69 82 ALA A C 1
ATOM 659 O O . ALA A 1 82 ? 1.197 -5.725 -8.143 1.00 87.69 82 ALA A O 1
ATOM 660 N N . GLU A 1 83 ? 3.306 -6.313 -7.673 1.00 89.44 83 GLU A N 1
ATOM 661 C CA . GLU A 1 83 ? 3.120 -6.284 -6.218 1.00 89.44 83 GLU A CA 1
ATOM 662 C C . GLU A 1 83 ? 2.950 -4.855 -5.681 1.00 89.44 83 GLU A C 1
ATOM 664 O O . GLU A 1 83 ? 2.100 -4.628 -4.825 1.00 89.44 83 GLU A O 1
ATOM 669 N N . VAL A 1 84 ? 3.686 -3.877 -6.224 1.00 91.44 84 VAL A N 1
ATOM 670 C CA . VAL A 1 84 ? 3.536 -2.462 -5.846 1.00 91.44 84 VAL A CA 1
ATOM 671 C C . VAL A 1 84 ? 2.180 -1.936 -6.305 1.00 91.44 84 VAL A C 1
ATOM 673 O O . VAL A 1 84 ? 1.477 -1.307 -5.520 1.00 91.44 84 VAL A O 1
ATOM 676 N N . LEU A 1 85 ? 1.765 -2.268 -7.531 1.00 92.38 85 LEU A N 1
ATO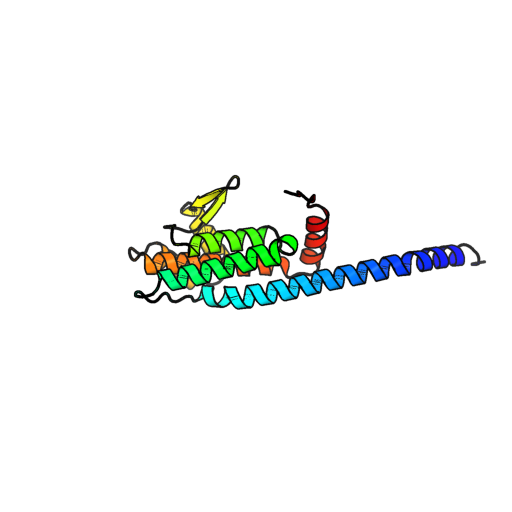M 677 C CA . LEU A 1 85 ? 0.430 -1.937 -8.039 1.00 92.38 85 LEU A CA 1
ATOM 678 C C . LEU A 1 85 ? -0.672 -2.534 -7.162 1.00 92.38 85 LEU A C 1
ATOM 680 O O . LEU A 1 85 ? -1.626 -1.849 -6.804 1.00 92.38 85 LEU A O 1
ATOM 684 N N . ARG A 1 86 ? -0.523 -3.800 -6.763 1.00 93.38 86 ARG A N 1
ATOM 685 C CA . ARG A 1 86 ? -1.463 -4.457 -5.853 1.00 93.38 86 ARG A CA 1
ATOM 686 C C . ARG A 1 86 ? -1.533 -3.743 -4.505 1.00 93.38 86 ARG A C 1
ATOM 688 O O . ARG A 1 86 ? -2.628 -3.538 -3.995 1.00 93.38 86 ARG A O 1
ATOM 695 N N . ALA A 1 87 ? -0.390 -3.369 -3.935 1.00 94.94 87 ALA A N 1
ATOM 696 C CA . ALA A 1 87 ? -0.346 -2.656 -2.665 1.00 94.94 87 ALA A CA 1
ATOM 697 C C . ALA A 1 87 ? -1.005 -1.267 -2.763 1.00 94.94 87 ALA A C 1
ATOM 699 O O . ALA A 1 87 ? -1.773 -0.905 -1.876 1.00 94.94 87 ALA A O 1
ATOM 700 N N . LEU A 1 88 ? -0.764 -0.522 -3.851 1.00 95.31 88 LEU A N 1
ATOM 701 C CA . LEU A 1 88 ? -1.401 0.778 -4.105 1.00 95.31 88 LEU A CA 1
ATOM 702 C C . LEU A 1 88 ? -2.922 0.648 -4.232 1.00 95.31 88 LEU A C 1
ATOM 704 O O . LEU A 1 88 ? -3.650 1.411 -3.611 1.00 95.31 88 LEU A O 1
ATOM 708 N N . MET A 1 89 ? -3.399 -0.364 -4.959 1.00 94.75 89 MET A N 1
ATOM 709 C CA . MET A 1 89 ? -4.829 -0.650 -5.090 1.00 94.75 89 MET A CA 1
ATOM 710 C C . MET A 1 89 ? -5.479 -0.970 -3.733 1.00 94.75 89 MET A C 1
ATOM 712 O O . MET A 1 89 ? -6.552 -0.463 -3.427 1.00 94.75 89 MET A O 1
ATOM 716 N N . LEU A 1 90 ? -4.840 -1.792 -2.893 1.00 95.00 90 LEU A N 1
ATOM 717 C CA . LEU A 1 90 ? -5.366 -2.098 -1.555 1.00 95.00 90 LEU A CA 1
ATOM 718 C C . LEU A 1 90 ? -5.407 -0.857 -0.653 1.00 95.00 90 LEU A C 1
ATOM 720 O O . LEU A 1 90 ? -6.342 -0.706 0.134 1.00 95.00 90 LEU A O 1
ATOM 724 N N . LEU A 1 91 ? -4.416 0.030 -0.775 1.00 95.50 91 LEU A N 1
ATOM 725 C CA . LEU A 1 91 ? -4.397 1.302 -0.062 1.00 95.50 91 LEU A CA 1
ATOM 726 C C . LEU A 1 91 ? -5.511 2.240 -0.539 1.00 95.50 91 LEU A C 1
ATOM 728 O O . LEU A 1 91 ? -6.169 2.849 0.298 1.00 95.50 91 LEU A O 1
ATOM 732 N N . ASP A 1 92 ? -5.749 2.330 -1.846 1.00 94.44 92 ASP A N 1
ATOM 733 C CA . ASP A 1 92 ? -6.839 3.130 -2.412 1.00 94.44 92 ASP A CA 1
ATOM 734 C C . ASP A 1 92 ? -8.209 2.665 -1.890 1.00 94.44 92 ASP A C 1
ATOM 736 O O . ASP A 1 92 ? -8.976 3.452 -1.336 1.00 94.44 92 ASP A O 1
ATOM 740 N N . VAL A 1 93 ? -8.464 1.352 -1.914 1.00 92.00 93 VAL A N 1
ATOM 741 C CA . VAL A 1 93 ? -9.698 0.773 -1.353 1.00 92.00 93 VAL A CA 1
ATOM 742 C C . VAL A 1 93 ? -9.823 1.042 0.153 1.00 92.00 93 VAL A C 1
ATOM 744 O O . VAL A 1 93 ? -10.922 1.279 0.654 1.00 92.00 93 VAL A O 1
ATOM 747 N N . ALA A 1 94 ? -8.711 1.028 0.894 1.00 92.06 94 ALA A N 1
ATOM 748 C CA . ALA A 1 94 ? -8.717 1.375 2.313 1.00 92.06 94 ALA A CA 1
ATOM 749 C C . ALA A 1 94 ? -9.032 2.862 2.557 1.00 92.06 94 ALA A C 1
ATOM 751 O O . ALA A 1 94 ? -9.731 3.183 3.520 1.00 92.06 94 ALA A O 1
ATOM 752 N N . LEU A 1 95 ? -8.544 3.759 1.694 1.00 91.38 95 LEU A N 1
ATOM 753 C CA . LEU A 1 95 ? -8.811 5.198 1.757 1.00 91.38 95 LEU A CA 1
ATOM 754 C C . LEU A 1 95 ? -10.263 5.530 1.403 1.00 91.38 95 LEU A C 1
ATOM 756 O O . LEU A 1 95 ? -10.840 6.400 2.043 1.00 91.38 95 LEU A O 1
ATOM 760 N N . ALA A 1 96 ? -10.890 4.779 0.496 1.00 86.75 96 ALA A N 1
ATOM 761 C CA . ALA A 1 96 ? -12.315 4.910 0.183 1.00 86.75 96 ALA A CA 1
ATOM 762 C C . ALA A 1 96 ? -13.254 4.578 1.371 1.00 86.75 96 ALA A C 1
ATOM 764 O O . ALA A 1 96 ? -14.464 4.770 1.289 1.00 86.75 96 ALA A O 1
ATOM 765 N N . GLY A 1 97 ? -12.725 4.082 2.499 1.00 70.88 97 GLY A N 1
ATOM 766 C CA . GLY A 1 97 ? -13.432 4.071 3.787 1.00 70.88 97 GLY A CA 1
ATOM 767 C C . GLY A 1 97 ? -14.515 2.996 3.959 1.00 70.88 97 GLY A C 1
ATOM 768 O O . GLY A 1 97 ? -15.212 2.986 4.980 1.00 70.88 97 GLY A O 1
ATOM 769 N N . ALA A 1 98 ? -14.636 2.064 3.010 1.00 61.28 98 ALA A N 1
ATOM 770 C CA . ALA A 1 98 ? -15.685 1.040 2.977 1.00 61.28 98 ALA A CA 1
ATOM 771 C C . ALA A 1 98 ? -15.358 -0.257 3.754 1.00 61.28 98 ALA A C 1
ATOM 773 O O . ALA A 1 98 ? -16.070 -1.253 3.625 1.00 61.28 98 ALA A O 1
ATOM 774 N N . VAL A 1 99 ? -14.271 -0.299 4.533 1.00 71.38 99 VAL A N 1
ATOM 775 C CA . VAL A 1 99 ? -13.708 -1.566 5.036 1.00 71.38 99 VAL A CA 1
ATOM 776 C C . VAL A 1 99 ? -13.373 -1.562 6.525 1.00 71.38 99 VAL A C 1
ATOM 778 O O . VAL A 1 99 ? -12.636 -0.719 7.023 1.00 71.38 99 VAL A O 1
ATOM 781 N N . ASP A 1 100 ? -13.875 -2.583 7.228 1.00 79.88 100 ASP A N 1
ATOM 782 C CA . ASP A 1 100 ? -13.675 -2.775 8.676 1.00 79.88 100 ASP A CA 1
ATOM 783 C C . ASP A 1 100 ? -12.403 -3.538 9.060 1.00 79.88 100 ASP A C 1
ATOM 785 O O . ASP A 1 100 ? -12.217 -3.859 10.231 1.00 79.88 100 ASP A O 1
ATOM 789 N N . GLY A 1 101 ? -11.541 -3.873 8.102 1.00 88.44 101 GLY A N 1
ATOM 790 C CA . GLY A 1 101 ? -10.338 -4.648 8.382 1.00 88.44 101 GLY A CA 1
ATOM 791 C C . GLY A 1 101 ? -9.293 -4.569 7.273 1.00 88.44 101 GLY A C 1
ATOM 792 O O . GLY A 1 101 ? -9.591 -4.074 6.182 1.00 88.44 101 GLY A O 1
ATOM 793 N N . PRO A 1 102 ? -8.069 -5.062 7.540 1.00 91.75 102 PRO A N 1
ATOM 794 C CA . PRO A 1 102 ? -7.031 -5.205 6.527 1.00 91.75 102 PRO A CA 1
ATOM 795 C C . PRO A 1 102 ? -7.494 -6.053 5.337 1.00 91.75 102 PRO A C 1
ATOM 797 O O . PRO A 1 102 ? -8.359 -6.922 5.462 1.00 91.75 102 PRO A O 1
ATOM 800 N N . LEU A 1 103 ? -6.911 -5.787 4.171 1.00 93.94 103 LEU A N 1
ATOM 801 C CA . LEU A 1 103 ? -7.390 -6.279 2.881 1.00 93.94 103 LEU A CA 1
ATOM 802 C C . LEU A 1 103 ? -6.307 -7.058 2.151 1.00 93.94 103 LEU A C 1
ATOM 804 O O . LEU A 1 103 ? -5.133 -6.720 2.230 1.00 93.94 103 LEU A O 1
ATOM 808 N N . THR A 1 104 ? -6.706 -8.057 1.380 1.00 94.12 104 THR A N 1
ATOM 809 C CA . THR A 1 104 ? -5.825 -8.815 0.492 1.00 94.12 104 THR A CA 1
ATOM 810 C C . THR A 1 104 ? -6.499 -9.044 -0.857 1.00 94.12 104 THR A C 1
ATOM 812 O O . THR A 1 104 ? -7.693 -8.796 -1.016 1.00 94.12 104 THR A O 1
ATOM 815 N N . VAL A 1 105 ? -5.739 -9.526 -1.840 1.00 92.00 105 VAL A N 1
ATOM 816 C CA . VAL A 1 105 ? -6.279 -9.937 -3.140 1.00 92.00 105 VAL A CA 1
ATOM 817 C C . VAL A 1 105 ? -6.325 -11.454 -3.210 1.00 92.00 105 VAL A C 1
ATOM 819 O O . VAL A 1 105 ? -5.285 -12.109 -3.142 1.00 92.00 105 VAL A O 1
ATOM 822 N N . ARG A 1 106 ? -7.519 -12.015 -3.411 1.00 89.88 106 ARG A N 1
ATOM 823 C CA . ARG A 1 106 ? -7.734 -13.456 -3.583 1.00 89.88 106 ARG A CA 1
ATOM 824 C C . ARG A 1 106 ? -8.607 -13.698 -4.809 1.00 89.88 106 ARG A C 1
ATOM 826 O O . ARG A 1 106 ? -9.689 -13.134 -4.923 1.00 89.88 106 ARG A O 1
ATOM 833 N N . GLY A 1 107 ? -8.119 -14.504 -5.753 1.00 85.31 107 GLY A N 1
ATOM 834 C CA . GLY A 1 107 ? -8.851 -14.792 -6.994 1.00 85.31 107 GLY A CA 1
ATOM 835 C C . GLY A 1 107 ? -9.193 -13.545 -7.824 1.00 85.31 107 GLY A C 1
ATOM 836 O O . GLY A 1 107 ? -10.231 -13.520 -8.469 1.00 85.31 107 GLY A O 1
ATOM 837 N N . GLY A 1 108 ? -8.365 -12.495 -7.760 1.00 84.31 108 GLY A N 1
ATOM 838 C CA . GLY A 1 108 ? -8.608 -11.219 -8.449 1.00 84.31 108 GLY A CA 1
ATOM 839 C C . GLY A 1 108 ? -9.530 -10.244 -7.710 1.00 84.31 108 GLY A C 1
ATOM 840 O O . GLY A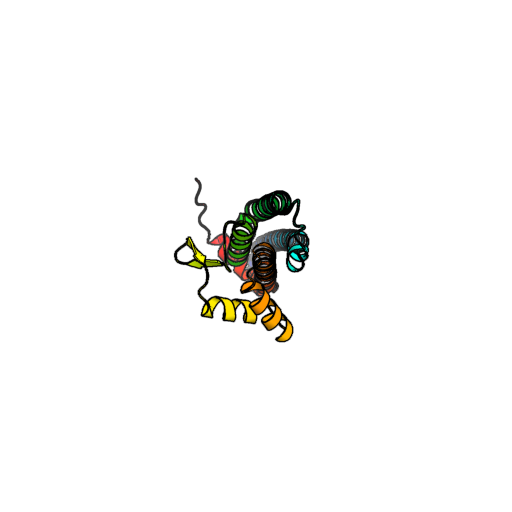 1 108 ? -9.631 -9.097 -8.125 1.00 84.31 108 GLY A O 1
ATOM 841 N N . ASN A 1 109 ? -10.133 -10.655 -6.593 1.00 87.75 109 ASN A N 1
ATOM 842 C CA . ASN A 1 109 ? -11.025 -9.814 -5.800 1.00 87.75 109 ASN A CA 1
ATOM 843 C C . ASN A 1 109 ? -10.324 -9.273 -4.554 1.00 87.75 109 ASN A C 1
ATOM 845 O O . ASN A 1 109 ? -9.517 -9.973 -3.933 1.00 87.75 109 ASN A O 1
ATOM 849 N N . VAL A 1 110 ? -10.668 -8.044 -4.166 1.00 91.06 110 VAL A N 1
ATOM 850 C CA . VAL A 1 110 ? -10.255 -7.463 -2.884 1.00 91.06 110 VAL A CA 1
ATOM 851 C C . VAL A 1 110 ? -11.157 -8.014 -1.786 1.00 91.06 110 VAL A C 1
ATOM 853 O O . VAL A 1 110 ? -12.372 -7.842 -1.822 1.00 91.06 110 VAL A O 1
ATOM 856 N N . VAL A 1 111 ? -10.560 -8.699 -0.815 1.00 92.06 111 VAL A N 1
ATOM 857 C CA . VAL A 1 111 ? -11.269 -9.362 0.286 1.00 92.06 111 VAL A CA 1
ATOM 858 C C . VAL A 1 111 ? -10.642 -8.996 1.628 1.00 92.06 111 VAL A C 1
ATOM 860 O O . VAL A 1 111 ? -9.460 -8.661 1.701 1.00 92.06 111 VAL A O 1
ATOM 863 N N . LYS A 1 112 ? -11.426 -9.073 2.707 1.00 92.81 112 LYS A N 1
ATOM 864 C CA . LYS A 1 112 ? -10.919 -8.885 4.074 1.00 92.81 112 LYS A CA 1
ATOM 865 C C . LYS A 1 112 ? -10.005 -10.054 4.458 1.00 92.81 112 LYS A C 1
ATOM 867 O O . LYS A 1 112 ? -10.326 -11.209 4.179 1.00 92.81 112 LYS A O 1
ATOM 872 N N . MET A 1 113 ? -8.881 -9.741 5.095 1.00 94.06 113 MET A N 1
ATOM 873 C CA . MET A 1 113 ? -7.978 -10.737 5.672 1.00 94.06 113 MET A CA 1
ATOM 874 C C . MET A 1 113 ? -8.646 -11.429 6.865 1.00 94.06 113 MET A C 1
ATOM 876 O O . MET A 1 113 ? -9.344 -10.791 7.657 1.00 94.06 113 MET A O 1
ATOM 880 N N . ASN A 1 114 ? -8.414 -12.730 7.013 1.00 91.81 114 ASN A N 1
ATOM 881 C CA . ASN A 1 114 ? -8.781 -13.455 8.225 1.00 91.81 114 ASN A CA 1
ATOM 882 C C . ASN A 1 114 ? -7.816 -13.100 9.387 1.00 91.81 114 ASN A C 1
ATOM 884 O O . ASN A 1 114 ? -6.756 -12.518 9.152 1.00 91.81 114 ASN A O 1
ATOM 888 N N . PRO A 1 115 ? -8.132 -13.442 10.651 1.00 90.06 115 PRO A N 1
ATOM 889 C CA . PRO A 1 115 ? -7.293 -13.061 11.792 1.00 90.06 115 PRO A CA 1
ATOM 890 C C . PRO A 1 115 ? -5.844 -13.573 11.733 1.00 90.06 115 PRO A C 1
ATOM 892 O O . PRO A 1 115 ? -4.937 -12.877 12.188 1.00 90.06 115 PRO A O 1
ATOM 895 N N . ALA A 1 116 ? -5.615 -14.761 11.164 1.00 90.50 116 ALA A N 1
ATOM 896 C CA . ALA A 1 116 ? -4.271 -15.318 11.014 1.00 90.50 116 ALA A CA 1
ATOM 897 C C . ALA A 1 116 ? -3.457 -14.531 9.972 1.00 90.50 116 ALA A C 1
ATOM 899 O O . ALA A 1 116 ? -2.331 -14.128 10.249 1.00 90.50 116 ALA A O 1
ATOM 900 N N . GLU A 1 117 ? -4.068 -14.218 8.826 1.00 92.75 117 GLU A N 1
ATOM 901 C CA . GLU A 1 117 ? -3.487 -13.379 7.772 1.00 92.75 117 GLU A CA 1
ATOM 902 C C . GLU A 1 117 ? -3.176 -11.971 8.290 1.00 92.75 117 GLU A C 1
ATOM 904 O O . GLU A 1 117 ? -2.124 -11.423 7.978 1.00 92.75 117 GLU A O 1
ATOM 909 N N . VAL A 1 118 ? -4.057 -11.382 9.110 1.00 91.44 118 VAL A N 1
ATOM 910 C CA . VAL A 1 118 ? -3.805 -10.068 9.725 1.00 91.44 118 VAL A CA 1
ATOM 911 C C . VAL A 1 118 ? -2.568 -10.114 10.614 1.00 91.44 118 VAL A C 1
ATOM 913 O O . VAL A 1 118 ? -1.749 -9.201 10.541 1.00 91.44 118 VAL A O 1
ATOM 916 N N . LYS A 1 119 ? -2.413 -11.162 11.433 1.00 88.88 119 LYS A N 1
ATOM 917 C CA . LYS A 1 119 ? -1.236 -11.323 12.294 1.00 88.88 119 LYS A CA 1
ATOM 918 C C . LYS A 1 119 ? 0.044 -11.395 11.461 1.00 88.88 119 LYS A C 1
ATOM 920 O O . LYS A 1 119 ? 0.937 -10.580 11.664 1.00 88.88 119 LYS A O 1
ATOM 925 N N . GLU A 1 120 ? 0.093 -12.293 10.478 1.00 89.94 120 GLU A N 1
ATOM 926 C CA . GLU A 1 120 ? 1.246 -12.424 9.576 1.00 89.94 120 GLU A CA 1
ATOM 927 C C . GLU A 1 120 ? 1.552 -11.115 8.839 1.00 89.94 120 GLU A C 1
ATOM 929 O O . GLU A 1 120 ? 2.711 -10.742 8.650 1.00 89.94 120 GLU A O 1
ATOM 934 N N . PHE A 1 121 ? 0.511 -10.390 8.432 1.00 90.94 121 PHE A N 1
ATOM 935 C CA . PHE A 1 121 ? 0.653 -9.123 7.732 1.00 90.94 121 PHE A CA 1
ATOM 936 C C . PHE A 1 121 ? 1.208 -8.018 8.635 1.00 90.94 121 PHE A C 1
ATOM 938 O O . PHE A 1 121 ? 2.050 -7.241 8.191 1.00 90.94 121 PHE A O 1
ATOM 945 N N . VAL A 1 122 ? 0.789 -7.957 9.901 1.00 90.19 122 VAL A N 1
ATOM 946 C CA . VAL A 1 122 ? 1.367 -7.036 10.889 1.00 90.19 122 VAL A CA 1
ATOM 947 C C . VAL A 1 122 ? 2.829 -7.394 11.143 1.00 90.19 122 VAL A C 1
ATOM 949 O O . VAL A 1 122 ? 3.685 -6.531 10.954 1.00 90.19 122 VAL A O 1
ATOM 952 N N . ASP A 1 123 ? 3.122 -8.658 11.454 1.00 87.75 123 ASP A N 1
ATOM 953 C CA . ASP A 1 123 ? 4.475 -9.140 11.761 1.00 87.75 123 ASP A CA 1
ATOM 954 C C . ASP A 1 123 ? 5.451 -8.851 10.606 1.00 87.75 123 ASP A C 1
ATOM 956 O O . ASP A 1 123 ? 6.571 -8.387 10.818 1.00 87.75 123 ASP A O 1
ATOM 960 N N . LYS A 1 124 ? 5.002 -9.022 9.356 1.00 87.00 124 LYS A N 1
ATOM 961 C CA . LYS A 1 124 ? 5.795 -8.715 8.155 1.00 87.00 124 LYS A CA 1
ATOM 962 C C . LYS A 1 124 ? 6.132 -7.225 8.006 1.00 87.00 124 LYS A C 1
ATOM 964 O O . LYS A 1 124 ? 7.149 -6.880 7.398 1.00 87.00 124 LYS A O 1
ATOM 969 N N . LEU A 1 125 ? 5.265 -6.331 8.479 1.00 87.69 125 LEU A N 1
ATOM 970 C CA . LEU A 1 125 ? 5.359 -4.886 8.237 1.00 87.69 125 LEU A CA 1
ATOM 971 C C . LEU A 1 125 ? 5.920 -4.097 9.421 1.00 87.69 125 LEU A C 1
ATOM 973 O O . LEU A 1 125 ? 6.256 -2.919 9.263 1.00 87.69 125 LEU A O 1
ATOM 977 N N . THR A 1 126 ? 6.034 -4.715 10.594 1.00 80.44 126 THR A N 1
ATOM 978 C CA . THR A 1 126 ? 6.573 -4.089 11.801 1.00 80.44 126 THR A CA 1
ATOM 979 C C . THR A 1 126 ? 7.856 -4.781 12.241 1.00 80.44 126 THR A C 1
ATOM 981 O O . THR A 1 126 ? 7.830 -5.937 12.635 1.00 80.44 126 THR A O 1
ATOM 984 N N . MET A 1 127 ? 8.979 -4.055 12.247 1.00 67.94 127 MET A N 1
ATOM 985 C CA . MET A 1 127 ? 10.256 -4.582 12.762 1.00 67.94 127 MET A CA 1
ATOM 986 C C . MET A 1 127 ? 10.315 -4.675 14.294 1.00 67.94 127 MET A C 1
ATOM 988 O O . MET A 1 127 ? 11.198 -5.333 14.831 1.00 67.94 127 MET A O 1
ATOM 992 N N . PHE A 1 128 ? 9.413 -3.991 15.002 1.00 70.56 128 PHE A N 1
ATOM 993 C CA . PHE A 1 128 ? 9.422 -3.898 16.459 1.00 70.56 128 PHE A CA 1
ATOM 994 C C . PHE A 1 128 ? 8.142 -4.502 17.038 1.00 70.56 128 PHE A C 1
ATOM 996 O O . PHE A 1 128 ? 7.043 -4.049 16.709 1.00 70.56 128 PHE A O 1
ATOM 1003 N N . GLU A 1 129 ? 8.285 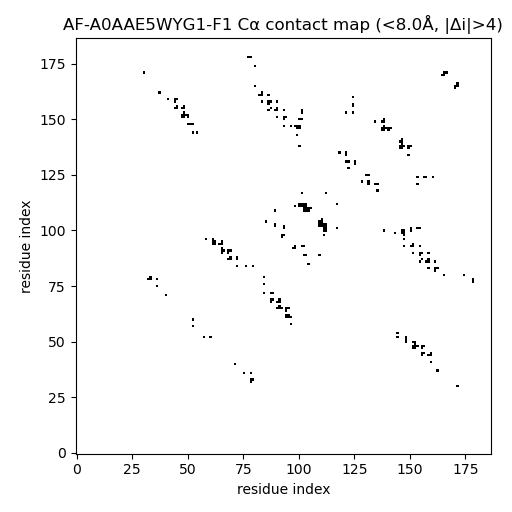-5.453 17.960 1.00 65.38 129 GLU A N 1
ATOM 1004 C CA . GLU A 1 129 ? 7.162 -6.159 18.596 1.00 65.38 129 GLU A CA 1
ATOM 1005 C C . GLU A 1 129 ? 6.183 -5.200 19.294 1.00 65.38 129 GLU A C 1
ATOM 1007 O O . GLU A 1 129 ? 4.968 -5.324 19.147 1.00 65.38 129 GLU A O 1
ATOM 1012 N N . ASN A 1 130 ? 6.689 -4.158 19.963 1.00 65.00 130 ASN A N 1
ATOM 1013 C CA . ASN A 1 130 ? 5.848 -3.148 20.619 1.00 65.00 130 ASN A CA 1
ATOM 1014 C C . ASN A 1 130 ? 4.925 -2.418 19.631 1.00 65.00 130 ASN A C 1
ATOM 1016 O O . ASN A 1 130 ? 3.785 -2.087 19.959 1.00 65.00 130 ASN A O 1
ATOM 1020 N N . PHE A 1 131 ? 5.391 -2.190 18.400 1.00 73.88 131 PHE A N 1
ATOM 1021 C CA . PHE A 1 131 ? 4.560 -1.594 17.358 1.00 73.88 131 PHE A CA 1
ATOM 1022 C C . PHE A 1 131 ? 3.515 -2.580 16.836 1.00 73.88 131 PHE A C 1
ATOM 1024 O O . PHE A 1 131 ? 2.393 -2.151 16.573 1.00 73.88 131 PHE A O 1
ATOM 1031 N N . ALA A 1 132 ? 3.844 -3.870 16.727 1.00 78.88 132 ALA A N 1
ATOM 1032 C CA . ALA A 1 132 ? 2.894 -4.915 16.342 1.00 78.88 132 ALA A CA 1
ATOM 1033 C C . ALA A 1 132 ? 1.727 -5.009 17.339 1.00 78.88 132 ALA A C 1
ATOM 1035 O O . ALA A 1 132 ? 0.563 -5.026 16.938 1.00 78.88 132 ALA A O 1
ATOM 1036 N N . VAL A 1 133 ? 2.021 -4.964 18.643 1.00 78.44 133 VAL A N 1
ATOM 1037 C CA . VAL A 1 133 ? 1.003 -4.999 19.707 1.00 78.44 133 VAL A CA 1
ATOM 1038 C C . VAL A 1 133 ? 0.087 -3.775 19.646 1.00 78.44 133 VAL A C 1
ATOM 1040 O O . VAL A 1 133 ? -1.135 -3.917 19.607 1.00 78.44 133 VAL A O 1
ATOM 1043 N N . VAL A 1 134 ? 0.650 -2.564 19.566 1.00 81.44 134 VAL A N 1
ATOM 1044 C CA . VAL A 1 134 ? -0.142 -1.321 19.457 1.00 81.44 134 VAL A CA 1
ATOM 1045 C C . VAL A 1 134 ? -1.017 -1.328 18.198 1.00 81.44 134 VAL A C 1
ATOM 1047 O O . VAL A 1 134 ? -2.162 -0.867 18.217 1.00 81.44 134 VAL A O 1
ATOM 1050 N N . MET A 1 135 ? -0.498 -1.881 17.103 1.00 83.88 135 MET A N 1
ATOM 1051 C CA . MET A 1 135 ? -1.214 -2.039 15.841 1.00 83.88 135 MET A CA 1
ATOM 1052 C C . MET A 1 135 ? -2.400 -2.988 15.977 1.00 83.88 135 MET A C 1
ATOM 1054 O O . MET A 1 135 ? -3.507 -2.622 15.588 1.00 83.88 135 MET A O 1
ATOM 1058 N N . ALA A 1 136 ? -2.185 -4.161 16.574 1.00 84.06 136 ALA A N 1
ATOM 1059 C CA . ALA A 1 136 ? -3.229 -5.148 16.814 1.00 84.06 136 ALA A CA 1
ATOM 1060 C C . ALA A 1 136 ? -4.350 -4.586 17.704 1.00 84.06 136 ALA A C 1
ATOM 1062 O O . ALA A 1 136 ? -5.524 -4.709 17.358 1.00 84.06 136 ALA A O 1
ATOM 1063 N N . LEU A 1 137 ? -3.997 -3.885 18.787 1.00 85.88 137 LEU A N 1
ATOM 1064 C CA . LEU A 1 137 ? -4.969 -3.231 19.672 1.00 85.88 137 LEU A CA 1
ATOM 1065 C C . LEU A 1 137 ? -5.783 -2.156 18.940 1.00 85.88 137 LEU A C 1
ATOM 1067 O O . LEU A 1 137 ? -7.000 -2.075 19.091 1.00 85.88 137 LEU A O 1
ATOM 1071 N N . SER A 1 138 ? -5.129 -1.352 18.099 1.00 87.69 138 SER A N 1
ATOM 1072 C CA . SER A 1 138 ? -5.797 -0.297 17.327 1.00 87.69 138 SER A CA 1
ATOM 1073 C C . SER A 1 138 ? -6.760 -0.862 16.276 1.00 87.69 138 SER A C 1
ATOM 1075 O O . SER A 1 138 ? -7.820 -0.284 16.042 1.00 87.69 138 SER A O 1
ATOM 1077 N N . LEU A 1 139 ? -6.433 -2.011 15.671 1.00 89.31 139 LEU A N 1
ATOM 1078 C CA . LEU A 1 139 ? -7.312 -2.713 14.727 1.00 89.31 139 LEU A CA 1
ATOM 1079 C C . LEU A 1 139 ? -8.557 -3.308 15.404 1.00 89.31 139 LEU A C 1
ATOM 1081 O O . LEU A 1 139 ? -9.600 -3.418 14.764 1.00 89.31 139 LEU A O 1
ATOM 1085 N N . GLN A 1 140 ? -8.466 -3.651 16.690 1.00 88.69 140 GLN A N 1
ATOM 1086 C CA . GLN A 1 140 ? -9.581 -4.155 17.501 1.00 88.69 140 GLN A CA 1
ATOM 1087 C C . GLN A 1 140 ? -10.393 -3.040 18.181 1.00 88.69 140 GLN A C 1
ATOM 1089 O O . GLN A 1 140 ? -11.356 -3.317 18.896 1.00 88.69 140 GLN A O 1
ATOM 1094 N N . SER A 1 141 ? -10.028 -1.771 17.972 1.00 87.94 141 SER A N 1
ATOM 1095 C CA . SER A 1 141 ? -10.732 -0.642 18.576 1.00 87.94 141 SER A CA 1
ATOM 1096 C C . SER A 1 141 ? -12.189 -0.565 18.109 1.00 87.94 141 SER A C 1
ATOM 1098 O O . SER A 1 141 ? -12.490 -0.688 16.917 1.00 87.94 141 SER A O 1
ATOM 1100 N N . GLN A 1 142 ? -13.094 -0.267 19.047 1.00 87.56 142 GLN A N 1
ATOM 1101 C CA . GLN A 1 142 ? -14.498 0.042 18.750 1.00 87.56 142 GLN A CA 1
ATOM 1102 C C . GLN A 1 142 ? -14.650 1.378 18.003 1.00 87.56 142 GLN A C 1
ATOM 1104 O O . GLN A 1 142 ? -15.639 1.600 17.307 1.00 87.56 142 GLN A O 1
ATOM 1109 N N . ASN A 1 143 ? -13.647 2.259 18.081 1.00 87.81 143 ASN A N 1
ATOM 1110 C CA . ASN A 1 143 ? -13.653 3.525 17.364 1.00 87.81 143 ASN A CA 1
ATOM 1111 C C . ASN A 1 143 ? -13.307 3.304 15.879 1.00 87.81 143 ASN A C 1
ATOM 1113 O O . ASN A 1 143 ? -12.163 2.993 15.532 1.00 87.81 143 ASN A O 1
ATOM 1117 N N . ARG A 1 144 ? -14.298 3.510 14.997 1.00 86.50 144 ARG A N 1
ATOM 1118 C CA . ARG A 1 144 ? -14.152 3.363 13.537 1.00 86.50 144 ARG A CA 1
ATOM 1119 C C . ARG A 1 144 ? -12.994 4.195 12.986 1.00 86.50 144 ARG A C 1
ATOM 1121 O O . ARG A 1 144 ? -12.222 3.674 12.196 1.00 86.50 144 ARG A O 1
ATOM 1128 N N . ILE A 1 145 ? -12.825 5.443 13.424 1.00 86.44 145 ILE A N 1
ATOM 1129 C CA . ILE A 1 145 ? -11.769 6.338 12.921 1.00 86.44 145 ILE A CA 1
ATOM 1130 C C . ILE A 1 145 ? -10.385 5.803 13.288 1.00 86.44 145 ILE A C 1
ATOM 1132 O O . ILE A 1 145 ? -9.492 5.778 12.440 1.00 86.44 145 ILE A O 1
ATOM 1136 N N . VAL A 1 146 ? -10.205 5.331 14.526 1.00 88.06 146 VAL A N 1
ATOM 1137 C CA . VAL A 1 146 ? -8.939 4.729 14.977 1.00 88.06 146 VAL A CA 1
ATOM 1138 C C . VAL A 1 146 ? -8.621 3.485 14.152 1.00 88.06 146 VAL A C 1
ATOM 1140 O O . VAL A 1 146 ? -7.512 3.359 13.626 1.00 88.06 146 VAL A O 1
ATOM 1143 N N . ARG A 1 147 ? -9.611 2.604 13.975 1.00 89.62 147 ARG A N 1
ATOM 1144 C CA . ARG A 1 147 ? -9.468 1.368 13.201 1.00 89.62 147 ARG A CA 1
ATOM 1145 C C . ARG A 1 147 ? -9.142 1.651 11.732 1.00 89.62 147 ARG A C 1
ATOM 1147 O O . ARG A 1 147 ? -8.143 1.142 11.229 1.00 89.62 147 ARG A O 1
ATOM 1154 N N . THR A 1 148 ? -9.907 2.518 11.068 1.00 89.25 148 THR A N 1
ATOM 1155 C CA . THR A 1 148 ? -9.677 2.941 9.675 1.00 89.25 148 THR A CA 1
ATOM 1156 C C . THR A 1 148 ? -8.304 3.583 9.502 1.00 89.25 148 THR A C 1
ATOM 1158 O O . THR A 1 148 ? -7.554 3.199 8.607 1.00 89.25 148 THR A O 1
ATOM 1161 N N . THR A 1 149 ? -7.922 4.498 10.400 1.00 89.75 149 THR A N 1
ATOM 1162 C CA . THR A 1 149 ? -6.586 5.114 10.390 1.00 89.75 149 THR A CA 1
ATOM 1163 C C . THR A 1 149 ? -5.504 4.042 10.445 1.00 89.75 149 THR A C 1
ATOM 1165 O O . THR A 1 149 ? -4.526 4.105 9.700 1.00 89.75 149 THR A O 1
ATOM 1168 N N . GLN A 1 150 ? -5.668 3.033 11.302 1.00 90.81 150 GLN A N 1
ATOM 1169 C CA . GLN A 1 150 ? -4.672 1.981 11.428 1.00 90.81 150 GLN A CA 1
ATOM 1170 C C . GLN A 1 150 ? -4.604 1.077 10.193 1.00 90.81 150 GLN A C 1
ATOM 1172 O O . GLN A 1 150 ? -3.499 0.735 9.771 1.00 90.81 150 GLN A O 1
ATOM 1177 N N . ILE A 1 151 ? -5.745 0.740 9.585 1.00 92.75 151 ILE A N 1
ATOM 1178 C CA . ILE A 1 151 ? -5.807 -0.023 8.329 1.00 92.75 151 ILE A CA 1
ATOM 1179 C C . ILE A 1 151 ? -5.059 0.723 7.216 1.00 92.75 151 ILE A C 1
ATOM 1181 O O . ILE A 1 151 ? -4.220 0.132 6.537 1.00 92.75 151 ILE A O 1
ATOM 1185 N N . ILE A 1 152 ? -5.292 2.031 7.075 1.00 93.00 152 ILE A N 1
ATOM 1186 C CA . ILE A 1 152 ? -4.604 2.872 6.084 1.00 93.00 152 ILE A CA 1
ATOM 1187 C C . ILE A 1 152 ? -3.096 2.891 6.342 1.00 93.00 152 ILE A C 1
ATOM 1189 O O . ILE A 1 152 ? -2.308 2.665 5.426 1.00 93.00 152 ILE A O 1
ATOM 1193 N N . ARG A 1 153 ? -2.672 3.103 7.595 1.00 91.81 153 ARG A N 1
ATOM 1194 C CA . ARG A 1 153 ? -1.247 3.104 7.960 1.00 91.81 153 ARG A CA 1
ATOM 1195 C C . ARG A 1 153 ? -0.576 1.768 7.641 1.00 91.81 153 ARG A C 1
ATOM 1197 O O . ARG A 1 153 ? 0.570 1.755 7.197 1.00 91.81 153 ARG A O 1
ATOM 1204 N N . LEU A 1 154 ? -1.264 0.652 7.880 1.00 92.88 154 LEU A N 1
ATOM 1205 C CA . LEU A 1 154 ? -0.772 -0.694 7.587 1.00 92.88 154 LEU A CA 1
ATOM 1206 C C . LEU A 1 154 ? -0.580 -0.892 6.076 1.00 92.88 154 LEU A C 1
ATOM 1208 O O . LEU A 1 154 ? 0.499 -1.290 5.643 1.00 92.88 154 LEU A O 1
ATOM 1212 N N . HIS A 1 155 ? -1.572 -0.522 5.264 1.00 94.62 155 HIS A N 1
ATOM 1213 C CA . HIS A 1 155 ? -1.472 -0.611 3.803 1.00 94.62 155 HIS A CA 1
ATOM 1214 C C 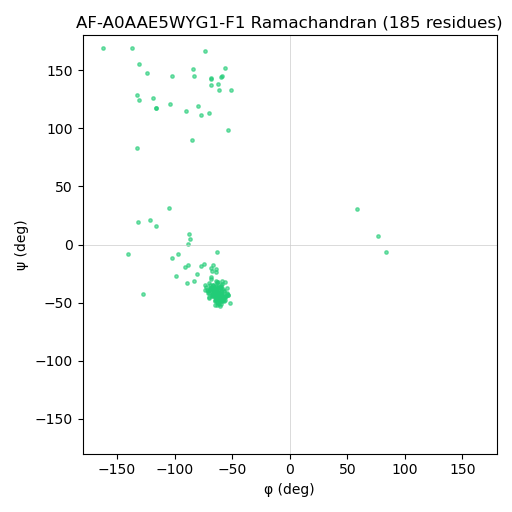. HIS A 1 155 ? -0.444 0.350 3.209 1.00 94.62 155 HIS A C 1
ATOM 1216 O O . HIS A 1 155 ? 0.289 -0.026 2.299 1.00 94.62 155 HIS A O 1
ATOM 1222 N N . ALA A 1 156 ? -0.291 1.549 3.771 1.00 94.31 156 ALA A N 1
ATOM 1223 C CA . ALA A 1 156 ? 0.776 2.467 3.383 1.00 94.31 156 ALA A CA 1
ATOM 1224 C C . ALA A 1 156 ? 2.162 1.855 3.645 1.00 94.31 156 ALA A C 1
ATOM 1226 O O . ALA A 1 156 ? 3.037 1.899 2.779 1.00 94.31 156 ALA A O 1
ATOM 1227 N N . ARG A 1 157 ? 2.359 1.205 4.803 1.00 93.56 157 ARG A N 1
ATOM 1228 C CA . ARG A 1 157 ? 3.593 0.449 5.085 1.00 93.56 157 ARG A CA 1
ATOM 1229 C C . ARG A 1 157 ? 3.788 -0.701 4.105 1.00 93.56 157 ARG A C 1
ATOM 1231 O O . ARG A 1 157 ? 4.919 -0.933 3.686 1.00 93.56 157 ARG A O 1
ATOM 1238 N N . TYR A 1 158 ? 2.715 -1.383 3.708 1.00 94.69 158 TYR A N 1
ATOM 1239 C CA . TYR A 1 158 ? 2.802 -2.455 2.722 1.00 94.69 158 TYR A CA 1
ATOM 1240 C C . TYR A 1 158 ? 3.276 -1.960 1.355 1.00 94.69 158 TYR A C 1
ATOM 1242 O O . TYR A 1 158 ? 4.155 -2.587 0.769 1.00 94.69 158 TYR A O 1
ATOM 1250 N N . VAL A 1 159 ? 2.791 -0.808 0.881 1.00 94.56 159 VAL A N 1
ATOM 1251 C CA . VAL A 1 159 ? 3.291 -0.184 -0.358 1.00 94.56 159 VAL A CA 1
ATOM 1252 C C . VAL A 1 159 ? 4.796 0.079 -0.271 1.00 94.56 159 VAL A C 1
ATOM 1254 O O . VAL A 1 159 ? 5.543 -0.314 -1.167 1.00 94.56 159 VAL A O 1
ATOM 1257 N N . LEU A 1 160 ? 5.267 0.689 0.823 1.00 92.94 160 LEU A N 1
ATOM 1258 C CA . LEU A 1 160 ? 6.697 0.960 1.018 1.00 92.94 160 LEU A CA 1
ATOM 1259 C C . LEU A 1 160 ? 7.526 -0.330 1.096 1.00 92.94 160 LEU A C 1
ATOM 1261 O O . LEU A 1 160 ? 8.596 -0.417 0.493 1.00 92.94 160 LEU A O 1
ATOM 1265 N N . HIS A 1 161 ? 7.024 -1.344 1.803 1.00 92.06 161 HIS A N 1
ATOM 1266 C CA . HIS A 1 161 ? 7.653 -2.659 1.887 1.00 92.06 161 HIS A CA 1
ATOM 1267 C C . HIS A 1 161 ? 7.756 -3.310 0.501 1.00 92.06 161 HIS A C 1
ATOM 1269 O O . HIS A 1 161 ? 8.838 -3.743 0.108 1.00 92.06 161 HIS A O 1
ATOM 1275 N N . ALA A 1 162 ? 6.663 -3.325 -0.269 1.00 91.12 162 ALA A N 1
ATOM 1276 C CA . ALA A 1 162 ? 6.642 -3.858 -1.625 1.00 91.12 162 ALA A CA 1
ATOM 1277 C C . ALA A 1 162 ? 7.674 -3.141 -2.506 1.00 91.12 162 ALA A C 1
ATOM 1279 O O . ALA A 1 162 ? 8.478 -3.800 -3.154 1.00 91.12 162 ALA A O 1
ATOM 1280 N N . MET A 1 163 ? 7.745 -1.805 -2.468 1.00 89.19 163 MET A N 1
ATOM 1281 C CA . MET A 1 163 ? 8.767 -1.052 -3.210 1.00 89.19 163 MET A CA 1
ATOM 1282 C C . MET A 1 163 ? 10.199 -1.411 -2.795 1.00 89.19 163 MET A C 1
ATOM 1284 O O . MET A 1 163 ? 11.094 -1.464 -3.640 1.00 89.19 163 MET A O 1
ATOM 1288 N N . ASN A 1 164 ? 10.436 -1.669 -1.509 1.00 86.56 164 ASN A N 1
ATOM 1289 C CA . ASN A 1 164 ? 11.759 -2.043 -1.013 1.00 86.56 164 ASN A CA 1
ATOM 1290 C C . ASN A 1 164 ? 12.206 -3.430 -1.495 1.00 86.56 164 ASN A C 1
ATOM 1292 O O . ASN A 1 164 ? 13.398 -3.613 -1.743 1.00 86.56 164 ASN A O 1
ATOM 1296 N N . ASN A 1 165 ? 11.286 -4.365 -1.744 1.00 83.62 165 ASN A N 1
ATOM 1297 C CA . ASN A 1 165 ? 11.607 -5.668 -2.350 1.00 83.62 165 ASN A CA 1
ATOM 1298 C C . ASN A 1 165 ? 12.152 -5.534 -3.789 1.00 83.62 165 ASN A C 1
ATOM 1300 O O . ASN A 1 165 ? 12.924 -6.372 -4.265 1.00 83.62 165 ASN A O 1
ATOM 1304 N N . PHE A 1 166 ? 11.825 -4.432 -4.469 1.00 75.31 166 PHE A N 1
ATOM 1305 C CA . PHE A 1 166 ? 12.295 -4.110 -5.820 1.00 75.31 166 PHE A CA 1
ATOM 1306 C C . PHE A 1 166 ? 13.375 -3.016 -5.833 1.00 75.31 166 PHE A C 1
ATOM 1308 O O . PHE A 1 166 ? 13.472 -2.240 -6.783 1.00 75.31 166 PHE A O 1
ATOM 1315 N N . SER A 1 167 ? 14.192 -2.950 -4.775 1.00 66.81 167 SER A N 1
ATOM 1316 C CA . SER A 1 167 ? 15.268 -1.959 -4.626 1.00 66.81 167 SER A CA 1
ATOM 1317 C C . SER A 1 167 ? 16.631 -2.396 -5.178 1.00 66.81 167 SER A C 1
ATOM 1319 O O . SER A 1 167 ? 17.475 -1.541 -5.436 1.00 66.81 167 SER A O 1
ATOM 1321 N N . SER A 1 168 ? 16.858 -3.699 -5.379 1.00 61.09 168 SER A N 1
ATOM 1322 C CA . SER A 1 168 ? 18.140 -4.214 -5.876 1.00 61.09 168 SER A CA 1
ATOM 1323 C C . SER A 1 168 ? 18.247 -4.159 -7.407 1.00 61.09 168 SER A C 1
ATOM 1325 O O . SER A 1 168 ? 17.252 -4.325 -8.117 1.00 61.09 168 SER A O 1
ATOM 1327 N N . ILE A 1 169 ? 19.471 -4.024 -7.934 1.00 58.78 169 ILE A N 1
ATOM 1328 C CA . ILE A 1 169 ? 19.770 -4.077 -9.381 1.00 58.78 169 ILE A CA 1
ATOM 1329 C C . ILE A 1 169 ? 19.229 -5.374 -10.023 1.00 58.78 169 ILE A C 1
ATOM 1331 O O . ILE A 1 169 ? 18.687 -5.352 -11.128 1.00 58.78 169 ILE A O 1
ATOM 1335 N N . ASN A 1 170 ? 19.290 -6.503 -9.312 1.00 56.00 170 ASN A N 1
ATOM 1336 C CA . ASN A 1 170 ? 18.769 -7.789 -9.789 1.00 56.00 170 ASN A CA 1
ATOM 1337 C C . ASN A 1 170 ? 17.232 -7.809 -9.882 1.00 56.00 170 ASN A C 1
ATOM 1339 O O . ASN A 1 170 ? 16.665 -8.377 -10.824 1.00 56.00 170 ASN A O 1
ATOM 1343 N N . SER A 1 171 ? 16.550 -7.147 -8.943 1.00 56.50 171 SER A N 1
ATOM 1344 C CA . SER A 1 171 ? 15.093 -6.975 -8.973 1.00 56.50 171 SER A CA 1
ATOM 1345 C C . SER A 1 171 ? 14.666 -6.116 -10.168 1.00 56.50 171 SER A C 1
ATOM 1347 O O . SER A 1 171 ? 13.680 -6.424 -10.834 1.00 56.50 171 SER A O 1
ATOM 1349 N N . ILE A 1 172 ? 15.458 -5.096 -10.504 1.00 58.50 172 ILE A N 1
ATOM 1350 C CA . ILE A 1 172 ? 15.243 -4.210 -11.653 1.00 58.50 172 ILE A CA 1
ATOM 1351 C C . ILE A 1 172 ? 15.415 -4.957 -12.990 1.00 58.50 172 ILE A C 1
ATOM 1353 O O . ILE A 1 172 ? 14.578 -4.839 -13.887 1.00 58.50 172 ILE A O 1
ATOM 1357 N N . PHE A 1 173 ? 16.450 -5.794 -13.134 1.00 63.12 173 PHE A N 1
ATOM 1358 C CA . PHE A 1 173 ? 16.607 -6.631 -14.333 1.00 63.12 173 PHE A CA 1
ATOM 1359 C C . PHE A 1 173 ? 15.467 -7.649 -14.498 1.00 63.12 173 PHE A C 1
ATOM 1361 O O . PHE A 1 173 ? 15.059 -7.957 -15.624 1.00 63.12 173 PHE A O 1
ATOM 1368 N N . SER A 1 174 ? 14.925 -8.151 -13.387 1.00 60.75 174 SER A N 1
ATOM 1369 C CA . SER A 1 174 ? 13.751 -9.031 -13.379 1.00 60.75 174 SER A CA 1
ATOM 1370 C C . SER A 1 174 ? 12.478 -8.282 -13.782 1.00 60.75 174 SER A C 1
ATOM 1372 O O . SER A 1 174 ? 11.674 -8.814 -14.551 1.00 60.75 174 SER A O 1
ATOM 1374 N N . LEU A 1 175 ? 12.345 -7.020 -13.359 1.00 59.75 175 LEU A N 1
ATOM 1375 C CA . LEU A 1 175 ? 11.267 -6.119 -13.760 1.00 59.75 175 LEU A CA 1
ATOM 1376 C C . LEU A 1 175 ? 11.205 -5.965 -15.282 1.00 59.75 175 LEU A C 1
ATOM 1378 O O . LEU A 1 175 ? 10.156 -6.171 -15.881 1.00 59.75 175 LEU A O 1
ATOM 1382 N N . LYS A 1 176 ? 12.350 -5.727 -15.934 1.00 62.53 176 LYS A N 1
ATOM 1383 C CA . LYS A 1 176 ? 12.434 -5.645 -17.400 1.00 62.53 176 LYS A CA 1
ATOM 1384 C C . LYS A 1 176 ? 11.904 -6.907 -18.084 1.00 62.53 176 LYS A C 1
ATOM 1386 O O . LYS A 1 176 ? 11.173 -6.811 -19.066 1.00 62.53 176 LYS A O 1
ATOM 1391 N N . ARG A 1 177 ? 12.270 -8.098 -17.591 1.00 60.75 177 ARG A N 1
ATOM 1392 C CA . ARG A 1 177 ? 11.773 -9.365 -18.159 1.00 60.75 177 ARG A CA 1
ATOM 1393 C C . ARG A 1 177 ? 10.261 -9.501 -17.993 1.00 60.75 177 ARG A C 1
ATOM 1395 O O . ARG A 1 177 ? 9.622 -10.061 -18.876 1.00 60.75 177 ARG A O 1
ATOM 1402 N N . ALA A 1 178 ? 9.704 -9.014 -16.887 1.00 60.12 178 ALA A N 1
ATOM 1403 C CA . ALA A 1 178 ? 8.265 -9.013 -16.652 1.00 60.12 178 ALA A CA 1
ATOM 1404 C C . ALA A 1 178 ? 7.535 -7.997 -17.550 1.00 60.12 178 ALA A C 1
ATOM 1406 O O . ALA A 1 178 ? 6.514 -8.342 -18.137 1.00 60.12 178 ALA A O 1
ATOM 1407 N N . LEU A 1 179 ? 8.091 -6.793 -17.725 1.00 60.09 179 LEU A N 1
ATOM 1408 C CA . LEU A 1 179 ? 7.548 -5.755 -18.608 1.00 60.09 179 LEU A CA 1
ATOM 1409 C C . LEU A 1 179 ? 7.586 -6.172 -20.083 1.00 60.09 179 LEU A C 1
ATOM 1411 O O . LEU A 1 179 ? 6.591 -6.033 -20.780 1.00 60.09 179 LEU A O 1
ATOM 1415 N N . ALA A 1 180 ? 8.678 -6.793 -20.537 1.00 57.97 180 ALA A N 1
ATOM 1416 C CA . ALA A 1 180 ? 8.787 -7.335 -21.895 1.00 57.97 180 ALA A CA 1
ATOM 1417 C C . ALA A 1 180 ? 7.840 -8.522 -22.166 1.00 57.97 180 ALA A C 1
ATOM 1419 O O . ALA A 1 180 ? 7.624 -8.886 -23.318 1.00 57.97 180 ALA A O 1
ATOM 1420 N N . LYS A 1 181 ? 7.307 -9.154 -21.111 1.00 54.53 181 LYS A N 1
ATOM 1421 C CA . LYS A 1 181 ? 6.373 -10.285 -21.194 1.00 54.53 181 LYS A CA 1
ATOM 1422 C C . LYS A 1 181 ? 4.907 -9.883 -21.058 1.00 54.53 181 LYS A C 1
ATOM 1424 O O . LYS A 1 181 ? 4.060 -10.750 -21.255 1.00 54.53 181 LYS A O 1
ATOM 1429 N N . LYS A 1 182 ? 4.581 -8.631 -20.714 1.00 47.78 182 LYS A N 1
ATOM 1430 C CA . LYS A 1 182 ? 3.188 -8.171 -20.739 1.00 47.78 182 LYS A CA 1
ATOM 1431 C C . LYS A 1 182 ? 2.763 -8.075 -22.212 1.00 47.78 182 LYS A C 1
ATOM 1433 O O . LYS A 1 182 ? 3.314 -7.240 -22.926 1.00 47.78 182 LYS A O 1
ATOM 1438 N N . PRO A 1 183 ? 1.822 -8.902 -22.706 1.00 44.31 183 PRO A N 1
ATOM 1439 C CA . PRO A 1 183 ? 1.202 -8.603 -23.986 1.00 44.31 183 PRO A CA 1
ATOM 1440 C C . PRO A 1 183 ? 0.488 -7.258 -23.840 1.00 44.31 183 PRO A C 1
ATOM 1442 O O . PRO A 1 183 ? -0.224 -7.052 -22.854 1.00 44.31 183 PRO A O 1
ATOM 1445 N N . HIS A 1 184 ? 0.675 -6.357 -24.807 1.00 43.69 184 HIS A N 1
ATOM 1446 C CA . HIS A 1 184 ? -0.236 -5.236 -25.009 1.00 43.69 184 HIS A CA 1
ATOM 1447 C C . HIS A 1 184 ? -1.639 -5.832 -25.146 1.00 43.69 184 HIS A C 1
ATOM 1449 O O . HIS A 1 184 ? -2.002 -6.369 -26.189 1.00 43.69 184 HIS A O 1
ATOM 1455 N N . ARG A 1 185 ? -2.415 -5.813 -24.064 1.00 41.75 185 ARG A N 1
ATOM 1456 C CA . ARG A 1 185 ? -3.860 -5.934 -24.165 1.00 41.75 185 ARG A CA 1
ATOM 1457 C C . ARG A 1 185 ? -4.345 -4.522 -24.427 1.00 41.75 185 ARG A C 1
ATOM 1459 O O . ARG A 1 185 ? -4.511 -3.741 -23.496 1.00 41.75 185 ARG A O 1
ATOM 1466 N N . SER A 1 186 ? -4.421 -4.188 -25.708 1.00 33.06 186 SER A N 1
ATOM 1467 C CA . SER A 1 186 ? -5.192 -3.041 -26.167 1.00 33.06 186 SER A CA 1
ATOM 1468 C C . SER A 1 186 ? -6.660 -3.241 -25.754 1.00 33.06 186 SER A C 1
ATOM 1470 O O . SER A 1 186 ? -7.099 -4.397 -25.715 1.00 33.06 186 SER A O 1
ATOM 1472 N N . PRO A 1 187 ? -7.370 -2.162 -25.386 1.00 40.28 187 PRO A N 1
ATOM 1473 C CA . PRO A 1 187 ? -8.801 -2.198 -25.088 1.00 40.28 187 PRO A CA 1
ATOM 1474 C C . PRO A 1 187 ? -9.634 -2.700 -26.272 1.00 40.28 187 PRO A C 1
ATOM 1476 O O . PRO A 1 187 ? -9.189 -2.517 -27.431 1.00 40.28 187 PRO A O 1
#